Protein AF-A0A0H5RGC5-F1 (afdb_monomer_lite)

Structure (mmCIF, N/CA/C/O backbone):
data_AF-A0A0H5RGC5-F1
#
_entry.id   AF-A0A0H5RGC5-F1
#
loop_
_atom_site.group_PDB
_atom_site.id
_atom_site.type_symbol
_atom_site.label_atom_id
_atom_site.label_alt_id
_atom_site.label_comp_id
_atom_site.label_asym_id
_atom_site.label_entity_id
_atom_site.label_seq_id
_atom_site.pdbx_PDB_ins_code
_atom_site.Cartn_x
_atom_site.Cartn_y
_atom_site.Cartn_z
_atom_site.occupancy
_atom_site.B_iso_or_equiv
_atom_site.auth_seq_id
_atom_site.auth_comp_id
_atom_site.auth_asym_id
_atom_site.auth_atom_id
_atom_site.pdbx_PDB_model_num
ATOM 1 N N . SER A 1 1 ? 21.487 -12.724 -13.425 1.00 64.81 1 SER A N 1
ATOM 2 C CA . SER A 1 1 ? 20.703 -11.685 -14.126 1.00 64.81 1 SER A CA 1
ATOM 3 C C . SER A 1 1 ? 21.517 -10.401 -14.137 1.00 64.81 1 SER A C 1
ATOM 5 O O . SER A 1 1 ? 22.338 -10.216 -13.251 1.00 64.81 1 SER A O 1
ATOM 7 N N . GLY A 1 2 ? 21.388 -9.577 -15.181 1.00 86.44 2 GLY A N 1
ATOM 8 C CA . GLY A 1 2 ? 22.099 -8.296 -15.300 1.00 86.44 2 GLY A CA 1
ATOM 9 C C . GLY A 1 2 ? 21.210 -7.106 -14.937 1.00 86.44 2 GLY A C 1
ATOM 10 O O . GLY A 1 2 ? 20.024 -7.272 -14.652 1.00 86.44 2 GLY A O 1
ATOM 11 N N . GLN A 1 3 ? 21.777 -5.902 -14.960 1.00 93.75 3 GLN A N 1
ATOM 12 C CA . GLN A 1 3 ? 21.012 -4.658 -14.879 1.00 93.75 3 GLN A CA 1
ATOM 13 C C . GLN A 1 3 ? 20.314 -4.373 -16.217 1.00 93.75 3 GLN A C 1
ATOM 15 O O . GLN A 1 3 ? 20.918 -4.531 -17.277 1.00 93.75 3 GLN A O 1
ATOM 20 N N . VAL A 1 4 ? 19.062 -3.921 -16.162 1.00 96.44 4 VAL A N 1
ATOM 21 C CA . VAL A 1 4 ? 18.312 -3.407 -17.313 1.00 96.44 4 VAL A CA 1
ATOM 22 C C . VAL A 1 4 ? 18.155 -1.903 -17.150 1.00 96.44 4 VAL A C 1
ATOM 24 O O . VAL A 1 4 ? 17.606 -1.436 -16.152 1.00 96.44 4 VAL A O 1
ATOM 27 N N . THR A 1 5 ? 18.605 -1.153 -18.152 1.00 97.06 5 THR A N 1
ATOM 28 C CA . THR A 1 5 ? 18.466 0.303 -18.194 1.00 97.06 5 THR A CA 1
ATOM 29 C C . THR A 1 5 ? 17.808 0.720 -19.501 1.00 97.06 5 THR A C 1
ATOM 31 O O . THR A 1 5 ? 18.336 0.449 -20.578 1.00 97.06 5 THR A O 1
ATOM 34 N N . ILE A 1 6 ? 16.675 1.412 -19.408 1.00 97.00 6 ILE A N 1
ATOM 35 C CA . ILE A 1 6 ? 15.950 1.969 -20.552 1.00 97.00 6 ILE A CA 1
ATOM 36 C C . ILE A 1 6 ? 16.174 3.482 -20.575 1.00 97.00 6 ILE A C 1
ATOM 38 O O . ILE A 1 6 ? 15.642 4.226 -19.748 1.00 97.00 6 ILE A O 1
ATOM 42 N N . ALA A 1 7 ? 16.998 3.934 -21.519 1.00 95.06 7 ALA A N 1
ATOM 43 C CA . ALA A 1 7 ? 17.335 5.349 -21.674 1.00 95.06 7 ALA A CA 1
ATOM 44 C C . ALA A 1 7 ? 16.366 6.110 -22.599 1.00 95.06 7 ALA A C 1
ATOM 46 O O . ALA A 1 7 ? 16.157 7.304 -22.412 1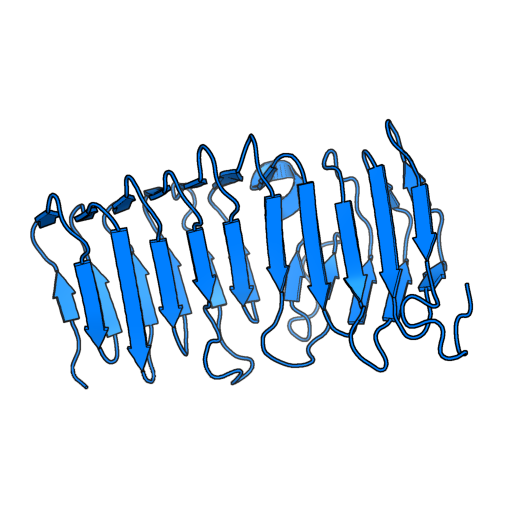.00 95.06 7 ALA A O 1
ATOM 47 N N . GLY A 1 8 ? 15.787 5.432 -23.596 1.00 96.44 8 GLY A N 1
ATOM 48 C CA . GLY A 1 8 ? 14.868 6.018 -24.577 1.00 96.44 8 GLY A CA 1
ATOM 49 C C . GLY A 1 8 ? 13.412 5.638 -24.321 1.00 96.44 8 GLY A C 1
ATOM 50 O O . GLY A 1 8 ? 13.138 4.657 -23.634 1.00 96.44 8 GLY A O 1
ATOM 51 N N . ALA A 1 9 ? 12.478 6.415 -24.874 1.00 97.06 9 ALA A N 1
ATOM 52 C CA . ALA A 1 9 ? 11.056 6.113 -24.744 1.00 97.06 9 ALA A CA 1
ATOM 53 C C . ALA A 1 9 ? 10.721 4.775 -25.422 1.00 97.06 9 ALA A C 1
ATOM 55 O O . ALA A 1 9 ? 11.204 4.486 -26.518 1.00 97.06 9 ALA A O 1
ATOM 56 N N . VAL A 1 10 ? 9.861 3.983 -24.785 1.00 97.50 10 VAL A N 1
ATOM 57 C CA . VAL A 1 10 ? 9.374 2.707 -25.320 1.00 97.50 10 VAL A CA 1
ATOM 58 C C . VAL A 1 10 ? 7.873 2.818 -25.512 1.00 97.50 10 VAL A C 1
ATOM 60 O O . VAL A 1 10 ? 7.148 3.182 -24.594 1.00 97.50 10 VAL A O 1
ATOM 63 N N . THR A 1 11 ? 7.389 2.526 -26.715 1.00 97.31 11 THR A N 1
ATOM 64 C CA . THR A 1 11 ? 5.953 2.475 -27.008 1.00 97.31 11 THR A CA 1
ATOM 65 C C . THR A 1 11 ? 5.644 1.170 -27.721 1.00 97.31 11 THR A C 1
ATOM 67 O O . THR A 1 11 ? 6.245 0.867 -28.749 1.00 97.31 11 THR A O 1
ATOM 70 N N . SER A 1 12 ? 4.724 0.391 -27.160 1.00 94.94 12 SER A N 1
ATOM 71 C CA . SER A 1 12 ? 4.290 -0.897 -27.692 1.00 94.94 12 SER A CA 1
ATOM 72 C C . SER A 1 12 ? 2.775 -1.022 -27.581 1.00 94.94 12 SER A C 1
ATOM 74 O O . SER A 1 12 ? 2.201 -0.786 -26.522 1.00 94.94 12 SER A O 1
ATOM 76 N N . GLY A 1 13 ? 2.120 -1.458 -28.658 1.00 94.69 13 GLY A N 1
ATOM 77 C CA . GLY A 1 13 ? 0.714 -1.882 -28.613 1.00 94.69 13 GLY A CA 1
ATOM 78 C C . GLY A 1 13 ? 0.518 -3.263 -27.973 1.00 94.69 13 GLY A C 1
ATOM 79 O O . GLY A 1 13 ? -0.581 -3.802 -27.997 1.00 94.69 13 GLY A O 1
ATOM 80 N N . SER A 1 14 ? 1.586 -3.874 -27.458 1.00 96.75 14 SER A N 1
ATOM 81 C CA . SER A 1 14 ? 1.601 -5.202 -26.845 1.00 96.75 14 SER A CA 1
ATOM 82 C C . SER A 1 14 ? 2.120 -5.142 -25.408 1.00 96.75 14 SER A C 1
ATOM 84 O O . SER A 1 14 ? 2.565 -4.095 -24.930 1.00 96.75 14 SER A O 1
ATOM 86 N N . ALA A 1 15 ? 2.045 -6.279 -24.715 1.00 97.69 15 ALA A N 1
ATOM 87 C CA . ALA A 1 15 ? 2.632 -6.444 -23.393 1.00 97.69 15 ALA A CA 1
ATOM 88 C C . ALA A 1 15 ? 4.160 -6.274 -23.438 1.00 97.69 15 ALA A C 1
ATOM 90 O O . ALA A 1 15 ? 4.815 -6.700 -24.393 1.00 97.69 15 ALA A O 1
ATOM 91 N N . ILE A 1 16 ? 4.724 -5.682 -22.388 1.00 98.19 16 ILE A N 1
ATOM 92 C CA . ILE A 1 16 ? 6.167 -5.594 -22.161 1.00 98.19 16 ILE A CA 1
ATOM 93 C C . ILE A 1 16 ? 6.500 -6.340 -20.870 1.00 98.19 16 ILE A C 1
ATOM 95 O O . ILE A 1 16 ? 5.852 -6.147 -19.842 1.00 98.19 16 ILE A O 1
ATOM 99 N N . THR A 1 17 ? 7.549 -7.160 -20.911 1.00 97.81 17 THR A N 1
ATOM 100 C CA . THR A 1 17 ? 8.112 -7.814 -19.728 1.00 97.81 17 THR A CA 1
ATOM 101 C C . THR A 1 17 ? 9.580 -7.444 -19.592 1.00 97.81 17 THR A C 1
ATOM 103 O O . THR A 1 17 ? 10.362 -7.642 -20.520 1.00 97.81 17 THR A O 1
ATOM 106 N N . LEU A 1 18 ? 9.952 -6.908 -18.433 1.00 97.06 18 LEU A N 1
ATOM 107 C CA . LEU A 1 18 ? 11.322 -6.545 -18.085 1.00 97.06 18 LEU A CA 1
ATOM 108 C C . LEU A 1 18 ? 11.787 -7.392 -16.900 1.00 97.06 18 LEU A C 1
ATOM 110 O O . LEU A 1 18 ? 11.051 -7.563 -15.929 1.00 97.06 18 LEU A O 1
ATOM 114 N N . GLY A 1 19 ? 13.017 -7.899 -16.973 1.00 96.50 19 GLY A N 1
ATOM 115 C CA . GLY A 1 19 ? 13.595 -8.759 -15.944 1.00 96.50 19 GLY A CA 1
ATOM 116 C C . GLY A 1 19 ? 15.080 -8.483 -15.738 1.00 96.50 19 GLY A C 1
ATOM 117 O O . GLY A 1 19 ? 15.839 -8.458 -16.705 1.00 96.50 19 GLY A O 1
ATOM 118 N N . GLY A 1 20 ? 15.513 -8.299 -14.492 1.00 96.00 20 GLY A N 1
ATOM 119 C CA . GLY A 1 20 ? 16.914 -8.008 -14.175 1.00 96.00 20 GLY A CA 1
ATOM 120 C C . GLY A 1 20 ? 17.236 -8.127 -12.689 1.00 96.00 20 GLY A C 1
ATOM 121 O O . GLY A 1 20 ? 16.393 -8.518 -11.895 1.00 96.00 20 GLY A O 1
ATOM 122 N N . THR A 1 21 ? 18.466 -7.808 -12.293 1.00 96.31 21 THR A N 1
ATOM 123 C CA . THR A 1 21 ? 18.774 -7.554 -10.872 1.00 96.31 21 THR A CA 1
ATOM 124 C C . THR A 1 21 ? 18.267 -6.177 -10.476 1.00 96.31 21 THR A C 1
ATOM 126 O O . THR A 1 21 ? 17.551 -6.044 -9.499 1.00 96.31 21 THR A O 1
ATOM 129 N N . ASN A 1 22 ? 18.567 -5.166 -11.292 1.00 96.88 22 ASN A N 1
ATOM 130 C CA . ASN A 1 22 ? 17.979 -3.835 -11.188 1.00 96.88 22 ASN A CA 1
ATOM 131 C C . ASN A 1 22 ? 17.320 -3.497 -12.521 1.00 96.88 22 ASN A C 1
ATOM 133 O O . ASN A 1 22 ? 17.905 -3.778 -13.572 1.00 96.88 22 ASN A O 1
ATOM 137 N N . VAL A 1 23 ? 16.135 -2.893 -12.482 1.00 98.31 23 VAL A N 1
ATOM 138 C CA . VAL A 1 23 ? 15.445 -2.391 -13.675 1.00 98.31 23 VAL A CA 1
ATOM 139 C C . VAL A 1 23 ? 15.172 -0.906 -13.484 1.00 98.31 23 VAL A C 1
ATOM 141 O O . VAL A 1 23 ? 14.429 -0.518 -12.585 1.00 98.31 23 VAL A O 1
ATOM 144 N N . THR A 1 24 ? 15.746 -0.081 -14.354 1.00 98.31 24 THR A N 1
ATOM 145 C CA . THR A 1 24 ? 15.582 1.376 -14.325 1.00 98.31 24 THR A CA 1
ATOM 146 C C . THR A 1 24 ? 15.151 1.884 -15.690 1.00 98.31 24 THR A C 1
ATOM 148 O O . THR A 1 24 ? 15.717 1.488 -16.711 1.00 98.31 24 THR A O 1
ATOM 151 N N . TRP A 1 25 ? 14.204 2.816 -15.727 1.00 98.12 25 TRP A N 1
ATOM 152 C CA . TRP A 1 25 ? 13.886 3.566 -16.941 1.00 98.12 25 TRP A CA 1
ATOM 153 C C . TRP A 1 25 ? 13.819 5.058 -16.655 1.00 98.12 25 TRP A C 1
ATOM 155 O O . TRP A 1 25 ? 13.236 5.486 -15.661 1.00 98.12 25 TRP A O 1
ATOM 165 N N . PHE A 1 26 ? 14.420 5.844 -17.545 1.00 97.56 26 PHE A N 1
ATOM 166 C CA . PHE A 1 26 ? 14.475 7.306 -17.453 1.00 97.56 26 PHE A CA 1
ATOM 167 C C . PHE A 1 26 ? 13.432 7.992 -18.333 1.00 97.56 26 PHE A C 1
ATOM 169 O O . PHE A 1 26 ? 13.008 9.107 -18.046 1.00 97.56 26 PHE A O 1
ATOM 176 N N . ALA A 1 27 ? 13.021 7.322 -19.406 1.00 97.31 27 ALA A N 1
ATOM 177 C CA . ALA A 1 27 ? 12.073 7.830 -20.381 1.00 97.31 27 ALA A CA 1
ATOM 178 C C . ALA A 1 27 ? 10.728 7.086 -20.286 1.00 97.31 27 ALA A C 1
ATOM 180 O O . ALA A 1 27 ? 10.674 6.011 -19.684 1.00 97.31 27 ALA A O 1
ATOM 181 N N . PRO A 1 28 ? 9.647 7.638 -20.868 1.00 98.12 28 PRO A N 1
ATOM 182 C CA . PRO A 1 28 ? 8.323 7.036 -20.777 1.00 98.12 28 PRO A CA 1
ATOM 183 C C . PRO A 1 28 ? 8.237 5.618 -21.354 1.00 98.12 28 PRO A C 1
ATOM 185 O O . PRO A 1 28 ? 8.809 5.336 -22.412 1.00 98.12 28 PRO A O 1
ATOM 188 N N . ILE A 1 29 ? 7.454 4.759 -20.700 1.00 98.44 29 ILE A N 1
ATOM 189 C CA . ILE A 1 29 ? 7.027 3.450 -21.210 1.00 98.44 29 ILE A CA 1
ATOM 190 C C . ILE A 1 29 ? 5.512 3.475 -21.427 1.00 98.44 29 ILE A C 1
ATOM 192 O O . ILE A 1 29 ? 4.747 3.627 -20.478 1.00 98.44 29 ILE A O 1
ATOM 196 N N . ASN A 1 30 ? 5.081 3.273 -22.669 1.00 98.25 30 ASN A N 1
ATOM 197 C CA . ASN A 1 30 ? 3.681 3.076 -23.038 1.00 98.25 30 ASN A CA 1
ATOM 198 C C . ASN A 1 30 ? 3.496 1.635 -23.525 1.00 98.25 30 ASN A C 1
ATOM 200 O O . ASN A 1 30 ? 4.134 1.232 -24.501 1.00 98.25 30 ASN A O 1
ATOM 204 N N . ALA A 1 31 ? 2.644 0.855 -22.863 1.00 97.19 31 ALA A N 1
ATOM 205 C CA . ALA A 1 31 ? 2.430 -0.556 -23.188 1.00 97.19 31 ALA A CA 1
ATOM 206 C C . ALA A 1 31 ? 0.948 -0.947 -23.100 1.00 97.19 31 ALA A C 1
ATOM 208 O O . ALA A 1 31 ? 0.159 -0.279 -22.432 1.00 97.19 31 ALA A O 1
ATOM 209 N N . ALA A 1 32 ? 0.560 -2.061 -23.728 1.00 97.69 32 ALA A N 1
ATOM 210 C CA . ALA A 1 32 ? -0.759 -2.645 -23.466 1.00 97.69 32 ALA A CA 1
ATOM 211 C C . ALA A 1 32 ? -0.839 -3.227 -22.045 1.00 97.69 32 ALA A C 1
ATOM 213 O O . ALA A 1 32 ? -1.868 -3.125 -21.393 1.00 97.69 32 ALA A O 1
ATOM 214 N N . SER A 1 33 ? 0.255 -3.813 -21.561 1.00 97.69 33 SER A N 1
ATOM 215 C CA . SER A 1 33 ? 0.476 -4.166 -20.158 1.00 97.69 33 SER A CA 1
ATOM 216 C C . SER A 1 33 ? 1.972 -4.132 -19.857 1.00 97.69 33 SER A C 1
ATOM 218 O O . SER A 1 33 ? 2.792 -4.273 -20.770 1.00 97.69 33 SER A O 1
ATOM 220 N N . LEU A 1 34 ? 2.343 -3.932 -18.592 1.00 98.50 34 LEU A N 1
ATOM 221 C CA . LEU A 1 34 ? 3.744 -3.907 -18.177 1.00 98.50 34 LEU A CA 1
ATOM 222 C C . LEU A 1 34 ? 3.976 -4.810 -16.968 1.00 98.50 34 LEU A C 1
ATOM 224 O O . LEU A 1 34 ? 3.406 -4.593 -15.901 1.00 98.50 34 LEU A O 1
ATOM 228 N N . THR A 1 35 ? 4.891 -5.762 -17.120 1.00 98.62 35 THR A N 1
ATOM 229 C CA . THR A 1 35 ? 5.422 -6.565 -16.017 1.00 98.62 35 THR A CA 1
ATOM 230 C C . THR A 1 35 ? 6.900 -6.257 -15.841 1.00 98.62 35 THR A C 1
ATOM 232 O O . THR A 1 35 ? 7.679 -6.356 -16.789 1.00 98.62 35 THR A O 1
ATOM 235 N N . VAL A 1 36 ? 7.300 -5.907 -14.624 1.00 98.50 36 VAL A N 1
ATOM 236 C CA . VAL A 1 36 ? 8.701 -5.704 -14.252 1.00 98.50 36 VAL A CA 1
ATOM 237 C C . VAL A 1 36 ? 9.017 -6.587 -13.060 1.00 98.50 36 VAL A C 1
ATOM 239 O O . VAL A 1 36 ? 8.348 -6.501 -12.032 1.00 98.50 36 VAL A O 1
ATOM 242 N N . THR A 1 37 ? 10.048 -7.416 -13.189 1.00 98.12 37 THR A N 1
ATOM 243 C CA . THR A 1 37 ? 10.497 -8.307 -12.117 1.00 98.12 37 THR A CA 1
ATOM 244 C C . THR A 1 37 ? 11.983 -8.114 -11.854 1.00 98.12 37 THR A C 1
ATOM 246 O O . THR A 1 37 ? 12.798 -8.193 -12.778 1.00 98.12 37 THR A O 1
ATOM 249 N N . THR A 1 38 ? 12.355 -7.893 -10.596 1.00 97.44 38 THR A N 1
ATOM 250 C CA . THR A 1 38 ? 13.756 -7.900 -10.170 1.00 97.44 38 THR A CA 1
ATOM 251 C C . THR A 1 38 ? 14.070 -9.068 -9.251 1.00 97.44 38 THR A C 1
ATOM 253 O O . THR A 1 38 ? 13.280 -9.440 -8.390 1.00 97.44 38 THR A O 1
ATOM 256 N N . PHE A 1 39 ? 15.255 -9.649 -9.445 1.00 90.00 39 PHE A N 1
ATOM 257 C CA . PHE A 1 39 ? 15.791 -10.734 -8.626 1.00 90.00 39 PHE A CA 1
ATOM 258 C C . PHE A 1 39 ? 17.049 -10.239 -7.910 1.00 90.00 39 PHE A C 1
ATOM 260 O O . PHE A 1 39 ? 18.102 -10.089 -8.540 1.00 90.00 39 PHE A O 1
ATOM 267 N N . GLY A 1 40 ? 16.939 -9.970 -6.609 1.00 86.50 40 GLY A N 1
ATOM 268 C CA . GLY A 1 40 ? 18.045 -9.485 -5.780 1.00 86.50 40 GLY A CA 1
ATOM 269 C C . GLY A 1 40 ? 18.342 -7.990 -5.929 1.00 86.50 40 GLY A C 1
ATOM 270 O O . GLY A 1 40 ? 19.475 -7.578 -5.698 1.00 86.50 40 GLY A O 1
ATOM 271 N N . GLY A 1 41 ? 17.370 -7.181 -6.354 1.00 94.38 41 GLY A N 1
ATOM 272 C CA . GLY A 1 41 ? 17.557 -5.737 -6.499 1.00 94.38 41 GLY A CA 1
ATOM 273 C C . GLY A 1 41 ? 16.265 -4.991 -6.809 1.00 94.38 41 GLY A C 1
ATOM 274 O O . GLY A 1 41 ? 15.176 -5.516 -6.581 1.00 94.38 41 GLY A O 1
ATOM 275 N N . SER A 1 42 ? 16.391 -3.756 -7.293 1.00 97.75 42 SER A N 1
ATOM 276 C CA . SER A 1 42 ? 15.328 -2.748 -7.219 1.00 97.75 42 SER A CA 1
ATOM 277 C C . SER A 1 42 ? 14.764 -2.323 -8.571 1.00 97.75 42 SER A C 1
ATOM 279 O O . SER A 1 42 ? 15.446 -2.338 -9.601 1.00 97.75 42 SER A O 1
ATOM 281 N N . ILE A 1 43 ? 13.516 -1.863 -8.536 1.00 98.69 43 ILE A N 1
ATOM 282 C CA . ILE A 1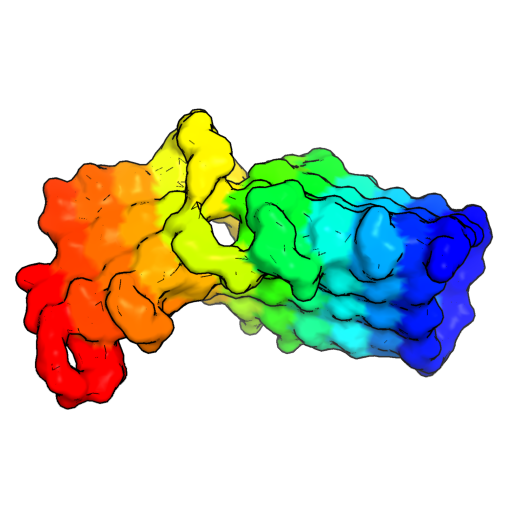 43 ? 12.836 -1.192 -9.641 1.00 98.69 43 ILE A CA 1
ATOM 283 C C . ILE A 1 43 ? 12.919 0.321 -9.416 1.00 98.69 43 ILE A C 1
ATOM 285 O O . ILE A 1 43 ? 12.563 0.810 -8.343 1.00 98.69 43 ILE A O 1
ATOM 289 N N . SER A 1 44 ? 13.349 1.062 -10.437 1.00 98.31 44 SER A N 1
ATOM 290 C CA . SER A 1 44 ? 13.412 2.527 -10.418 1.00 98.31 44 SER A CA 1
ATOM 291 C C . SER A 1 44 ? 12.666 3.123 -11.612 1.00 98.31 44 SER A C 1
ATOM 293 O O . SER A 1 44 ? 13.175 3.176 -12.736 1.00 98.31 44 SER A O 1
ATOM 295 N N . ALA A 1 45 ? 11.455 3.599 -11.337 1.00 97.81 45 ALA A N 1
ATOM 296 C CA . ALA A 1 45 ? 10.552 4.249 -12.273 1.00 97.81 45 ALA A CA 1
ATOM 297 C C . ALA A 1 45 ? 10.799 5.761 -12.314 1.00 97.81 45 ALA A C 1
ATOM 299 O O . ALA A 1 45 ? 10.109 6.535 -11.642 1.00 97.81 45 ALA A O 1
ATOM 300 N N . ILE A 1 46 ? 11.818 6.176 -13.073 1.00 97.69 46 ILE A N 1
ATOM 301 C CA . ILE A 1 46 ? 12.170 7.597 -13.201 1.00 97.69 46 ILE A CA 1
ATOM 302 C C . ILE A 1 46 ? 11.331 8.260 -14.293 1.00 97.69 46 ILE A C 1
ATOM 304 O O . ILE A 1 46 ? 10.807 9.354 -14.093 1.00 97.69 46 ILE A O 1
ATOM 308 N N . GLY A 1 47 ? 11.179 7.584 -15.433 1.00 97.88 47 GLY A N 1
ATOM 309 C CA . GLY A 1 47 ? 10.235 7.965 -16.482 1.00 97.88 47 GLY A CA 1
ATOM 310 C C . GLY A 1 47 ? 8.806 7.525 -16.162 1.00 97.88 47 GLY A C 1
ATOM 311 O O . GLY A 1 47 ? 8.584 6.616 -15.356 1.00 97.88 47 GLY A O 1
ATOM 312 N N . SER A 1 48 ? 7.826 8.147 -16.817 1.00 98.19 48 SER A N 1
ATOM 313 C CA . SER A 1 48 ? 6.427 7.762 -16.643 1.00 98.19 48 SER A CA 1
ATOM 314 C C . SER A 1 48 ? 6.128 6.380 -17.231 1.00 98.19 48 SER A C 1
ATOM 316 O O . SER A 1 48 ? 6.788 5.911 -18.159 1.00 98.19 48 SER A O 1
ATOM 318 N N . VAL A 1 49 ? 5.102 5.726 -16.704 1.00 98.19 49 VAL A N 1
ATOM 319 C CA . VAL A 1 49 ? 4.528 4.502 -17.256 1.00 98.19 49 VAL A CA 1
ATOM 320 C C . VAL A 1 49 ? 3.048 4.728 -17.493 1.00 98.19 49 VAL A C 1
ATOM 322 O O . VAL A 1 49 ? 2.333 5.125 -16.575 1.00 98.19 49 VAL A O 1
ATOM 325 N N . MET A 1 50 ? 2.592 4.423 -18.703 1.00 97.69 50 MET A N 1
ATOM 326 C CA . MET A 1 50 ? 1.177 4.378 -19.050 1.00 97.69 50 MET A CA 1
ATOM 327 C C . MET A 1 50 ? 0.837 2.995 -19.604 1.00 97.69 50 MET A C 1
ATOM 329 O O . MET A 1 50 ? 1.467 2.515 -20.550 1.00 97.69 50 MET A O 1
ATOM 333 N N . SER A 1 51 ? -0.176 2.362 -19.024 1.00 97.00 51 SER A N 1
ATOM 334 C CA . SER A 1 51 ? -0.700 1.072 -19.464 1.00 97.00 51 SER A CA 1
ATOM 335 C C . SER A 1 51 ? -2.212 1.136 -19.653 1.00 97.00 51 SER A C 1
ATOM 337 O O . SER A 1 51 ? -2.942 1.600 -18.775 1.00 97.00 51 SER A O 1
ATOM 339 N N . LEU A 1 52 ? -2.696 0.639 -20.794 1.00 93.69 52 LEU A N 1
ATOM 340 C CA . LEU A 1 52 ? -4.136 0.437 -21.029 1.00 93.69 52 LEU A CA 1
ATOM 341 C C . LEU A 1 52 ? -4.668 -0.846 -20.371 1.00 93.69 52 LEU A C 1
ATOM 343 O O . LEU A 1 52 ? -5.874 -1.061 -20.314 1.00 93.69 52 LEU A O 1
ATOM 347 N N . GLY A 1 53 ? -3.776 -1.707 -19.893 1.00 96.19 53 GLY A N 1
ATOM 348 C CA . GLY A 1 53 ? -4.085 -2.941 -19.185 1.00 96.19 53 GLY A CA 1
ATOM 349 C C . GLY A 1 53 ? -3.514 -2.884 -17.781 1.00 96.19 53 GLY A C 1
ATOM 350 O O . GLY A 1 53 ? -3.616 -1.860 -17.116 1.00 96.19 53 GLY A O 1
ATOM 351 N N . THR A 1 54 ? -2.922 -3.985 -17.326 1.00 97.00 54 THR A N 1
ATOM 352 C CA . THR A 1 54 ? -2.338 -4.090 -15.985 1.00 97.00 54 THR A CA 1
ATOM 353 C C . THR A 1 54 ? -0.907 -3.557 -15.922 1.00 97.00 54 THR A C 1
ATOM 355 O O . THR A 1 54 ? -0.192 -3.495 -16.932 1.00 97.00 54 THR A O 1
ATOM 358 N N . ILE A 1 55 ? -0.482 -3.197 -14.711 1.00 98.69 55 ILE A N 1
ATOM 359 C CA . ILE A 1 55 ? 0.920 -2.965 -14.350 1.00 98.69 55 ILE A CA 1
ATOM 360 C C . ILE A 1 55 ? 1.254 -3.861 -13.159 1.00 98.69 55 ILE A C 1
ATOM 362 O O . ILE A 1 55 ? 0.526 -3.870 -12.171 1.00 98.69 55 ILE A O 1
ATOM 366 N N . SER A 1 56 ? 2.359 -4.597 -13.240 1.00 98.56 56 SER A N 1
ATOM 367 C CA . SER A 1 56 ? 2.862 -5.437 -12.152 1.00 98.56 56 SER A CA 1
ATOM 368 C C . SER A 1 56 ? 4.349 -5.189 -11.951 1.00 98.56 56 SER A C 1
ATOM 370 O O . SER A 1 56 ? 5.163 -5.603 -12.776 1.00 98.56 56 SER A O 1
ATOM 372 N N . PHE A 1 57 ? 4.711 -4.543 -10.848 1.00 98.75 57 PHE A N 1
ATOM 373 C CA . PHE A 1 57 ? 6.094 -4.402 -10.397 1.00 98.75 57 PHE A CA 1
ATOM 374 C C . PHE A 1 57 ? 6.334 -5.362 -9.239 1.00 98.75 57 PHE A C 1
ATOM 376 O O . PHE A 1 57 ? 5.650 -5.290 -8.225 1.00 98.75 57 PHE A O 1
ATOM 383 N N . SER A 1 58 ? 7.309 -6.251 -9.394 1.00 98.38 58 SER A N 1
ATOM 384 C CA . SER A 1 58 ? 7.724 -7.203 -8.367 1.00 98.38 58 SER A CA 1
ATOM 385 C C . SER A 1 58 ? 9.217 -7.059 -8.135 1.00 98.38 58 SER A C 1
ATOM 387 O O . SER A 1 58 ? 10.018 -7.386 -9.008 1.00 98.38 58 SER A O 1
ATOM 389 N N . SER A 1 59 ? 9.582 -6.560 -6.966 1.00 98.06 59 SER A N 1
ATOM 390 C CA . SER A 1 59 ? 10.951 -6.320 -6.542 1.00 98.06 59 SER A CA 1
ATOM 391 C C . SER A 1 59 ? 11.245 -7.073 -5.263 1.00 98.06 59 SER A C 1
ATOM 393 O O . SER A 1 59 ? 10.381 -7.196 -4.400 1.00 98.06 59 SER A O 1
ATOM 395 N N . SER A 1 60 ? 12.445 -7.632 -5.147 1.00 95.19 60 SER A N 1
ATOM 396 C CA . SER A 1 60 ? 12.901 -8.265 -3.906 1.00 95.19 60 SER A CA 1
ATOM 397 C C . SER A 1 60 ? 13.547 -7.258 -2.944 1.00 95.19 60 SER A C 1
ATOM 399 O O . SER A 1 60 ? 13.921 -7.627 -1.842 1.00 95.19 60 SER A O 1
ATOM 401 N N . ALA A 1 61 ? 13.756 -6.009 -3.379 1.00 95.62 61 ALA A N 1
ATOM 402 C CA . ALA A 1 61 ? 14.382 -4.963 -2.575 1.00 95.62 61 ALA A CA 1
ATOM 403 C C . ALA A 1 61 ? 13.522 -3.696 -2.545 1.00 95.62 61 ALA A C 1
ATOM 405 O O . ALA A 1 61 ? 12.745 -3.501 -1.631 1.00 95.62 61 ALA A O 1
ATOM 406 N N . HIS A 1 62 ? 13.630 -2.795 -3.520 1.00 97.12 62 HIS A N 1
ATOM 407 C CA . HIS A 1 62 ? 12.871 -1.540 -3.468 1.00 97.12 62 HIS A CA 1
ATOM 408 C C . HIS A 1 62 ? 12.109 -1.286 -4.760 1.00 97.12 62 HIS A C 1
ATOM 410 O O . HIS A 1 62 ? 12.522 -1.723 -5.840 1.00 97.12 62 HIS A O 1
ATOM 416 N N . ILE A 1 63 ? 11.006 -0.556 -4.645 1.00 98.69 63 ILE A N 1
ATOM 417 C CA . ILE A 1 63 ? 10.336 0.101 -5.763 1.00 98.69 63 ILE A CA 1
ATOM 418 C C . ILE A 1 63 ? 10.417 1.601 -5.501 1.00 98.69 63 ILE A C 1
ATOM 420 O O . ILE A 1 63 ? 9.841 2.100 -4.539 1.00 98.69 63 ILE A O 1
ATOM 424 N N . ASN A 1 64 ? 11.115 2.318 -6.376 1.00 98.38 64 ASN A N 1
ATOM 425 C CA . ASN A 1 64 ? 11.218 3.771 -6.334 1.00 98.38 64 ASN A CA 1
ATOM 426 C C . ASN A 1 64 ? 10.463 4.358 -7.522 1.00 98.38 64 ASN A C 1
ATOM 428 O O . ASN A 1 64 ? 10.724 3.981 -8.665 1.00 98.38 64 ASN A O 1
ATOM 432 N N . THR A 1 65 ? 9.558 5.300 -7.274 1.00 98.19 65 THR A N 1
ATOM 433 C CA . THR A 1 65 ? 8.826 6.011 -8.330 1.00 98.19 65 THR A CA 1
ATOM 434 C C . THR A 1 65 ? 9.045 7.513 -8.193 1.00 98.19 65 THR A C 1
ATOM 436 O O . THR A 1 65 ? 8.840 8.082 -7.127 1.00 98.19 65 THR A O 1
ATOM 439 N N . SER A 1 66 ? 9.479 8.182 -9.260 1.00 97.31 66 SER A N 1
ATOM 440 C CA . SER A 1 66 ? 9.620 9.650 -9.280 1.00 97.31 66 SER A CA 1
ATOM 441 C C . SER A 1 66 ? 8.746 10.322 -10.337 1.00 97.31 66 SER A C 1
ATOM 443 O O . SER A 1 66 ? 8.810 11.535 -10.509 1.00 97.31 66 SER A O 1
ATOM 445 N N . SER A 1 67 ? 7.937 9.541 -11.050 1.00 97.62 67 SER A N 1
ATOM 446 C CA . SER A 1 67 ? 7.018 10.008 -12.083 1.00 97.62 67 SER A CA 1
ATOM 447 C C . SER A 1 67 ? 5.691 9.254 -12.000 1.00 97.62 67 SER A C 1
ATOM 449 O O . SER A 1 67 ? 5.451 8.479 -11.073 1.00 97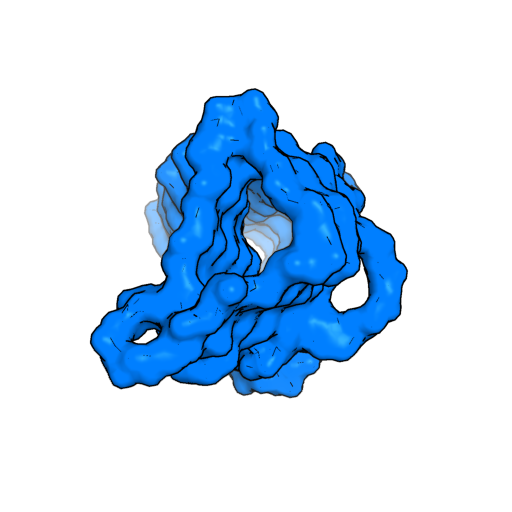.62 67 SER A O 1
ATOM 451 N N . THR A 1 68 ? 4.802 9.511 -12.952 1.00 98.25 68 THR A N 1
ATOM 452 C CA . THR A 1 68 ? 3.497 8.863 -13.040 1.00 98.25 68 THR A CA 1
ATOM 453 C C . THR A 1 68 ? 3.635 7.391 -13.421 1.00 98.25 68 THR A C 1
ATOM 455 O O . THR A 1 68 ? 4.263 7.071 -14.424 1.00 98.25 68 THR A O 1
ATOM 458 N N . VAL A 1 69 ? 2.984 6.507 -12.672 1.00 98.50 69 VAL A N 1
ATOM 459 C CA . VAL A 1 69 ? 2.719 5.110 -13.029 1.00 98.50 69 VAL A CA 1
ATOM 460 C C . VAL A 1 69 ? 1.202 4.958 -13.107 1.00 98.50 69 VAL A C 1
ATOM 462 O O . VAL A 1 69 ? 0.522 4.971 -12.084 1.00 98.50 69 VAL A O 1
ATOM 465 N N . SER A 1 70 ? 0.655 4.874 -14.318 1.00 98.25 70 SER A N 1
ATOM 466 C CA . SER A 1 70 ? -0.791 4.862 -14.553 1.00 98.25 70 SER A CA 1
ATOM 467 C C . SER A 1 70 ? -1.234 3.626 -15.320 1.00 98.25 70 SER A C 1
ATOM 469 O O . SER A 1 70 ? -0.681 3.285 -16.367 1.00 98.25 70 SER A O 1
ATOM 471 N N . SER A 1 71 ? -2.260 2.974 -14.791 1.00 97.75 71 SER A N 1
ATOM 472 C CA . SER A 1 71 ? -2.864 1.757 -15.313 1.00 97.75 71 SER A CA 1
ATOM 473 C C . SER A 1 71 ? -4.355 1.985 -15.570 1.00 97.75 71 SER A C 1
ATOM 475 O O . SER A 1 71 ? -5.018 2.725 -14.841 1.00 97.75 71 SER A O 1
ATOM 477 N N . SER A 1 72 ? -4.916 1.338 -16.589 1.00 95.81 72 SER A N 1
ATOM 478 C CA . SER A 1 72 ? -6.381 1.247 -16.738 1.00 95.81 72 SER A CA 1
ATOM 479 C C . SER A 1 72 ? -6.943 -0.049 -16.142 1.00 95.81 72 SER A C 1
ATOM 481 O O . SER A 1 72 ? -8.145 -0.151 -15.932 1.00 95.81 72 SER A O 1
ATOM 483 N N . GLY A 1 73 ? -6.085 -1.027 -15.830 1.00 96.25 73 GLY A N 1
ATOM 484 C CA . GLY A 1 73 ? -6.422 -2.234 -15.072 1.00 96.25 73 GLY A CA 1
ATOM 485 C C . GLY A 1 73 ? -5.769 -2.262 -13.688 1.00 96.25 73 GLY A C 1
ATOM 486 O O . GLY A 1 73 ? -5.298 -1.241 -13.182 1.00 96.25 73 GLY A O 1
ATOM 487 N N . LEU A 1 74 ? -5.687 -3.453 -13.088 1.00 96.62 74 LEU A N 1
ATOM 488 C CA . LEU A 1 74 ? -4.984 -3.674 -11.818 1.00 96.62 74 LEU A CA 1
ATOM 489 C C . LEU A 1 74 ? -3.545 -3.139 -11.874 1.00 96.62 74 LEU A C 1
ATOM 491 O O . LEU A 1 74 ? -2.797 -3.443 -12.808 1.00 96.62 74 LEU A O 1
ATOM 495 N N . LEU A 1 75 ? -3.167 -2.381 -10.848 1.00 98.62 75 LEU A N 1
ATOM 496 C CA . LEU A 1 75 ? -1.799 -1.936 -10.611 1.00 98.62 75 LEU A CA 1
ATOM 497 C C . LEU A 1 75 ? -1.284 -2.628 -9.346 1.00 98.62 75 LEU A C 1
ATOM 499 O O . LEU A 1 75 ? -1.820 -2.422 -8.263 1.00 98.62 75 LEU A O 1
ATOM 503 N N . SER A 1 76 ? -0.258 -3.463 -9.482 1.00 98.50 76 SER A N 1
ATOM 504 C CA . SER A 1 76 ? 0.350 -4.208 -8.377 1.00 98.50 76 SER A CA 1
ATOM 505 C C . SER A 1 76 ? 1.800 -3.779 -8.173 1.00 98.50 76 SER A C 1
ATOM 507 O O . SER A 1 76 ? 2.589 -3.775 -9.121 1.00 98.50 76 SER A O 1
ATOM 509 N N . LEU A 1 77 ? 2.141 -3.412 -6.937 1.00 98.81 77 LEU A N 1
ATOM 510 C CA . LEU A 1 77 ? 3.478 -3.023 -6.497 1.00 98.81 77 LEU A CA 1
ATOM 511 C C . LEU A 1 77 ? 3.893 -3.917 -5.329 1.00 98.81 77 LEU A C 1
ATOM 513 O O . LEU A 1 77 ? 3.469 -3.710 -4.195 1.00 98.81 77 LEU A O 1
ATOM 517 N N . VAL A 1 78 ? 4.737 -4.904 -5.599 1.00 98.50 78 VAL A N 1
ATOM 518 C CA . VAL A 1 78 ? 5.292 -5.812 -4.593 1.00 98.50 78 VAL A CA 1
ATOM 519 C C . VAL A 1 78 ? 6.757 -5.447 -4.395 1.00 98.50 78 VAL A C 1
ATOM 521 O O . VAL A 1 78 ? 7.602 -5.838 -5.193 1.00 98.50 78 VAL A O 1
ATOM 524 N N . ALA A 1 79 ? 7.067 -4.654 -3.372 1.00 97.75 79 ALA A N 1
ATOM 525 C CA . ALA A 1 79 ? 8.428 -4.198 -3.086 1.00 97.75 79 ALA A CA 1
ATOM 526 C C . ALA A 1 79 ? 9.253 -5.192 -2.252 1.00 97.75 79 ALA A C 1
ATOM 528 O O . ALA A 1 79 ? 10.465 -5.059 -2.197 1.00 97.75 79 ALA A O 1
ATOM 529 N N . ASP A 1 80 ? 8.609 -6.180 -1.630 1.00 95.38 80 ASP A N 1
ATOM 530 C CA . ASP A 1 80 ? 9.233 -7.191 -0.761 1.00 95.38 80 ASP A CA 1
ATOM 531 C C . ASP A 1 80 ? 8.876 -8.608 -1.248 1.00 95.38 80 ASP A C 1
ATOM 533 O O . ASP A 1 80 ? 8.350 -9.425 -0.502 1.00 95.38 80 ASP A O 1
ATOM 537 N N . SER A 1 81 ? 9.057 -8.882 -2.545 1.00 96.50 81 SER A N 1
ATOM 538 C CA . SER A 1 81 ? 8.554 -10.111 -3.200 1.00 96.50 81 SER A CA 1
ATOM 539 C C . SER A 1 81 ? 9.218 -11.414 -2.749 1.00 96.50 81 SER A C 1
ATOM 541 O O . SER A 1 81 ? 8.685 -12.489 -3.014 1.00 96.50 81 SER A O 1
ATOM 543 N N . ASP A 1 82 ? 10.359 -11.336 -2.068 1.00 94.81 82 ASP A N 1
ATOM 544 C CA . ASP A 1 82 ? 11.032 -12.478 -1.446 1.00 94.81 82 ASP A CA 1
ATOM 545 C C . ASP A 1 82 ? 10.715 -12.613 0.054 1.00 94.81 82 ASP A C 1
ATOM 547 O O . ASP A 1 82 ? 11.277 -13.477 0.728 1.00 94.81 82 ASP A O 1
ATOM 551 N N . CYS A 1 83 ? 9.818 -11.766 0.572 1.00 93.94 83 CYS A N 1
ATOM 552 C CA . CYS A 1 83 ? 9.479 -11.642 1.985 1.00 93.94 83 CYS A CA 1
ATOM 553 C C . CYS A 1 83 ? 10.708 -11.472 2.906 1.00 93.94 83 CYS A C 1
ATOM 555 O O . CYS A 1 83 ? 10.667 -11.899 4.065 1.00 93.94 83 CYS A O 1
ATOM 557 N N . SER A 1 84 ? 11.803 -10.862 2.431 1.00 92.19 84 SER A N 1
ATOM 558 C CA . SER A 1 84 ? 13.005 -10.618 3.247 1.00 92.19 84 SER A CA 1
ATOM 559 C C . SER A 1 84 ? 12.735 -9.704 4.446 1.00 92.19 84 SER A C 1
ATOM 561 O O . SER A 1 84 ? 13.512 -9.681 5.404 1.00 92.19 84 SER A O 1
ATOM 563 N N . GLY A 1 85 ? 11.629 -8.952 4.409 1.00 90.12 85 GLY A N 1
ATOM 564 C CA . GLY A 1 85 ? 11.242 -8.033 5.466 1.00 90.12 85 GLY A CA 1
ATOM 565 C C . GLY A 1 85 ? 12.055 -6.747 5.431 1.00 90.12 85 GLY A C 1
ATOM 566 O O . GLY A 1 85 ? 12.187 -6.111 6.477 1.00 90.12 85 GLY A O 1
ATOM 567 N N . THR A 1 86 ? 12.588 -6.380 4.262 1.00 90.25 86 THR A N 1
ATOM 568 C CA . THR A 1 86 ? 13.366 -5.148 4.042 1.00 90.25 86 THR A CA 1
ATOM 569 C C . THR A 1 86 ? 12.803 -4.276 2.925 1.00 90.25 86 THR A C 1
ATOM 571 O O . THR A 1 86 ? 13.192 -3.111 2.810 1.00 90.25 86 THR A O 1
ATOM 574 N N . GLY A 1 87 ? 11.884 -4.806 2.111 1.00 94.94 87 GLY A N 1
ATOM 575 C CA . GLY A 1 87 ? 11.522 -4.131 0.882 1.00 94.94 87 GLY A CA 1
ATOM 576 C C . GLY A 1 87 ? 10.626 -2.905 1.041 1.00 94.94 87 GLY A C 1
ATOM 577 O O . GLY A 1 87 ? 9.667 -2.915 1.811 1.00 94.94 87 GLY A O 1
ATOM 578 N N . SER A 1 88 ? 10.911 -1.828 0.307 1.00 96.06 88 SER A N 1
ATOM 579 C CA . SER A 1 88 ? 10.199 -0.548 0.467 1.00 96.06 88 SER A CA 1
ATOM 580 C C . SER A 1 88 ? 9.607 -0.000 -0.826 1.00 96.06 88 SER A C 1
ATOM 582 O O . SER A 1 88 ? 10.193 -0.117 -1.906 1.00 96.06 88 SER A O 1
ATOM 584 N N . LEU A 1 89 ? 8.439 0.631 -0.696 1.00 98.31 89 LEU A N 1
ATOM 585 C CA . LEU A 1 89 ? 7.865 1.484 -1.730 1.00 98.31 89 LEU A CA 1
ATOM 586 C C . LEU A 1 89 ? 8.163 2.943 -1.383 1.00 98.31 89 LEU A C 1
ATOM 588 O O . LEU A 1 89 ? 7.670 3.461 -0.381 1.00 98.31 89 LEU A O 1
ATOM 592 N N . VAL A 1 90 ? 8.935 3.601 -2.242 1.00 98.19 90 VAL A N 1
ATOM 593 C CA . VAL A 1 90 ? 9.293 5.016 -2.119 1.00 98.19 90 VAL A CA 1
ATOM 594 C C . VAL A 1 90 ? 8.729 5.773 -3.311 1.00 98.19 90 VAL A C 1
ATOM 596 O O . VAL A 1 90 ? 8.903 5.386 -4.472 1.00 98.19 90 VAL A O 1
ATOM 599 N N . THR A 1 91 ? 8.043 6.873 -3.035 1.00 98.19 91 THR A N 1
ATOM 600 C CA . THR A 1 91 ? 7.419 7.711 -4.058 1.00 98.19 91 THR A CA 1
ATOM 601 C C . THR A 1 91 ? 7.893 9.149 -3.879 1.00 98.19 91 THR A C 1
ATOM 603 O O . THR A 1 91 ? 7.899 9.680 -2.770 1.00 98.19 91 THR A O 1
ATOM 606 N N . GLY A 1 92 ? 8.329 9.784 -4.964 1.00 97.44 92 GLY A N 1
ATOM 607 C CA . GLY A 1 92 ? 8.725 11.190 -4.953 1.00 97.44 92 GLY A CA 1
ATOM 608 C C . GLY A 1 92 ? 7.511 12.116 -4.865 1.00 97.44 92 GLY A C 1
ATOM 609 O O . GLY A 1 92 ? 6.416 11.741 -5.280 1.00 97.44 92 GLY A O 1
ATOM 610 N N . ALA A 1 93 ? 7.712 13.352 -4.403 1.00 94.81 93 ALA A N 1
ATOM 611 C CA . ALA A 1 93 ? 6.638 14.327 -4.158 1.00 94.81 93 ALA A CA 1
ATOM 612 C C . ALA A 1 93 ? 5.705 14.606 -5.358 1.00 94.81 93 ALA A C 1
ATOM 614 O O . ALA A 1 93 ? 4.559 15.003 -5.178 1.00 94.81 93 ALA A O 1
ATOM 615 N N . TYR A 1 94 ? 6.181 14.393 -6.589 1.00 92.88 94 TYR A N 1
ATOM 616 C CA . TYR A 1 94 ? 5.409 14.605 -7.823 1.00 92.88 94 TYR A CA 1
ATOM 617 C C . TYR A 1 94 ? 4.999 13.304 -8.523 1.00 92.88 94 TYR A C 1
ATOM 619 O O . TYR A 1 94 ? 4.496 13.329 -9.646 1.00 92.88 94 TYR A O 1
ATOM 627 N N . SER A 1 95 ? 5.252 12.158 -7.894 1.00 97.56 95 SER A N 1
ATOM 628 C CA . SER A 1 95 ? 4.834 10.870 -8.435 1.00 97.56 95 SER A CA 1
ATOM 629 C C . SER A 1 95 ? 3.326 10.677 -8.267 1.00 97.56 95 SER A C 1
ATOM 631 O O . SER A 1 95 ? 2.702 11.151 -7.313 1.00 97.56 95 SER A O 1
ATOM 633 N N . ILE A 1 96 ? 2.733 9.987 -9.238 1.00 98.19 96 ILE A N 1
ATOM 634 C CA . ILE A 1 96 ? 1.311 9.645 -9.237 1.00 98.19 96 ILE A CA 1
ATOM 635 C C . ILE A 1 96 ? 1.212 8.168 -9.579 1.00 98.19 96 ILE A C 1
ATOM 637 O O . ILE A 1 96 ? 1.472 7.781 -10.716 1.00 98.19 96 ILE A O 1
ATOM 641 N N . ILE A 1 97 ? 0.821 7.347 -8.618 1.00 98.62 97 ILE A N 1
ATOM 642 C CA . ILE A 1 97 ? 0.461 5.949 -8.835 1.00 98.62 97 ILE A CA 1
ATOM 643 C C . ILE A 1 97 ? -1.050 5.923 -9.026 1.00 98.62 97 ILE A C 1
ATOM 645 O O . ILE A 1 97 ? -1.785 6.336 -8.137 1.00 98.62 97 ILE A O 1
ATOM 649 N N . SER A 1 98 ? -1.540 5.490 -10.184 1.00 98.38 98 SER A N 1
ATOM 650 C CA . SER A 1 98 ? -2.973 5.564 -10.480 1.00 98.38 98 SER A CA 1
ATOM 651 C C . SER A 1 98 ? -3.518 4.341 -11.199 1.00 98.38 98 SER A C 1
ATOM 653 O O . SER A 1 98 ? -2.867 3.774 -12.078 1.00 98.38 98 SER A O 1
ATOM 655 N N . SER A 1 99 ? -4.750 3.975 -10.849 1.00 97.75 99 SER A N 1
ATOM 656 C CA . SER A 1 99 ? -5.569 3.035 -11.605 1.00 97.75 99 SER A CA 1
ATOM 657 C C . SER A 1 99 ? -6.968 3.615 -11.806 1.00 97.75 99 SER A C 1
ATOM 659 O O . SER A 1 99 ? -7.671 3.906 -10.843 1.00 97.75 99 SER A O 1
ATOM 661 N N . SER A 1 100 ? -7.364 3.847 -13.060 1.00 91.75 100 SER A N 1
ATOM 662 C CA . SER A 1 100 ? -8.599 4.592 -13.379 1.00 91.75 100 SER A CA 1
ATOM 663 C C . SER A 1 100 ? -9.888 3.765 -13.294 1.00 91.75 100 SER A C 1
ATOM 665 O O . SER A 1 100 ? -10.962 4.323 -13.066 1.00 91.75 100 SER A O 1
ATOM 667 N N . ALA A 1 101 ? -9.792 2.448 -13.468 1.00 83.38 101 ALA A N 1
ATOM 668 C CA . ALA A 1 101 ? -10.925 1.521 -13.425 1.00 83.38 101 ALA A CA 1
ATOM 669 C C . ALA A 1 101 ? -10.614 0.235 -12.640 1.00 83.38 101 ALA A C 1
ATOM 671 O O . ALA A 1 101 ? -11.395 -0.715 -12.669 1.00 83.38 101 ALA A O 1
ATOM 672 N N . GLY A 1 102 ? -9.458 0.175 -11.978 1.00 89.75 102 GLY A N 1
ATOM 673 C CA . GLY A 1 102 ? -8.985 -1.007 -11.277 1.00 89.75 102 GLY A CA 1
ATOM 674 C C . GLY A 1 102 ? -8.474 -0.689 -9.882 1.00 89.75 102 GLY A C 1
ATOM 675 O O . GLY A 1 102 ? -8.402 0.460 -9.450 1.00 89.75 102 GLY A O 1
ATOM 676 N N . ASN A 1 103 ? -8.104 -1.752 -9.183 1.00 96.88 103 ASN A N 1
ATOM 677 C CA . ASN A 1 103 ? -7.547 -1.653 -7.845 1.00 96.88 103 ASN A CA 1
ATOM 678 C C . ASN A 1 103 ? -6.043 -1.363 -7.910 1.00 96.88 103 ASN A C 1
ATOM 680 O O . ASN A 1 103 ? -5.369 -1.656 -8.907 1.00 96.88 103 ASN A O 1
ATOM 684 N N . ILE A 1 104 ? -5.514 -0.818 -6.820 1.00 98.81 104 ILE A N 1
ATOM 685 C CA . ILE A 1 104 ? -4.081 -0.710 -6.562 1.00 98.81 104 ILE A CA 1
ATOM 686 C C . ILE A 1 104 ? -3.755 -1.646 -5.399 1.00 98.81 104 ILE A C 1
ATOM 688 O O . ILE A 1 104 ? -4.321 -1.508 -4.321 1.00 98.81 104 ILE A O 1
ATOM 692 N N . ALA A 1 105 ? -2.847 -2.593 -5.606 1.00 98.69 105 ALA A N 1
ATOM 693 C CA . ALA A 1 105 ? -2.370 -3.500 -4.566 1.00 98.69 105 ALA A CA 1
ATOM 694 C C . ALA A 1 105 ? -0.900 -3.210 -4.263 1.00 98.69 105 ALA A C 1
ATOM 696 O O . ALA A 1 105 ? -0.064 -3.223 -5.169 1.00 98.69 105 ALA A O 1
ATOM 697 N N . ILE A 1 106 ? -0.586 -2.946 -2.998 1.00 98.75 106 ILE A N 1
ATOM 698 C CA . ILE A 1 106 ? 0.749 -2.593 -2.522 1.00 98.75 106 ILE A CA 1
ATOM 699 C C . ILE A 1 106 ? 1.158 -3.582 -1.436 1.00 98.75 106 ILE A C 1
ATOM 701 O O . ILE A 1 106 ? 0.533 -3.654 -0.382 1.00 98.75 106 ILE A O 1
ATOM 705 N N . THR A 1 107 ? 2.254 -4.292 -1.678 1.00 98.25 107 THR A N 1
ATOM 706 C CA . THR A 1 107 ? 2.899 -5.160 -0.692 1.00 98.25 107 THR A CA 1
ATOM 707 C C . THR A 1 107 ? 4.306 -4.650 -0.428 1.00 98.25 107 THR A C 1
ATOM 709 O O . THR A 1 107 ? 5.143 -4.627 -1.332 1.00 98.25 107 THR A O 1
ATOM 712 N N . ALA A 1 108 ? 4.583 -4.231 0.803 1.00 97.06 108 ALA A N 1
ATOM 713 C CA . ALA A 1 108 ? 5.883 -3.692 1.197 1.00 97.06 108 ALA A CA 1
ATOM 714 C C . ALA A 1 108 ? 6.140 -3.920 2.690 1.00 97.06 108 ALA A C 1
ATOM 716 O O . ALA A 1 108 ? 5.215 -4.167 3.460 1.00 97.06 108 ALA A O 1
ATOM 717 N N . ARG A 1 109 ? 7.399 -3.791 3.110 1.00 95.44 109 ARG A N 1
ATOM 718 C CA . ARG A 1 109 ? 7.769 -3.657 4.522 1.00 95.44 109 ARG A CA 1
ATOM 719 C C . ARG A 1 109 ? 7.679 -2.213 5.005 1.00 95.44 109 ARG A C 1
ATOM 721 O O . ARG A 1 109 ? 7.293 -1.982 6.144 1.00 95.44 109 ARG A O 1
ATOM 728 N N . GLN A 1 110 ? 8.074 -1.264 4.163 1.00 94.69 110 GLN A N 1
ATOM 729 C CA . GLN A 1 110 ? 8.118 0.155 4.507 1.00 94.69 110 GLN A CA 1
ATOM 730 C C . GLN A 1 110 ? 7.510 0.995 3.383 1.00 94.69 110 GLN A C 1
ATOM 732 O O . GLN A 1 110 ? 7.693 0.696 2.199 1.00 94.69 110 GLN A O 1
ATOM 737 N N . LEU A 1 111 ? 6.819 2.067 3.769 1.00 96.06 111 LEU A N 1
ATOM 738 C CA . LEU A 1 111 ? 6.265 3.062 2.862 1.00 96.06 111 LEU A CA 1
ATOM 739 C C . LEU A 1 111 ? 6.936 4.409 3.104 1.00 96.06 111 LEU A C 1
ATOM 741 O O . LEU A 1 111 ? 7.013 4.883 4.234 1.00 96.06 111 LEU A O 1
ATOM 745 N N . GLU A 1 112 ? 7.363 5.050 2.026 1.00 95.56 112 GLU A N 1
ATOM 746 C CA . GLU A 1 112 ? 7.701 6.468 2.009 1.00 95.56 112 GLU A CA 1
ATOM 747 C C . GLU A 1 112 ? 6.900 7.118 0.882 1.00 95.56 112 GLU A C 1
ATOM 749 O O . GLU A 1 112 ? 7.313 7.151 -0.282 1.00 95.56 112 GLU A O 1
ATOM 754 N N . ILE A 1 113 ? 5.690 7.569 1.218 1.00 97.06 113 ILE A N 1
ATOM 755 C CA . ILE A 1 113 ? 4.766 8.135 0.238 1.00 97.06 113 ILE A CA 1
ATOM 756 C C . ILE A 1 113 ? 4.788 9.657 0.332 1.00 97.06 113 ILE A C 1
ATOM 758 O O . ILE A 1 113 ? 4.298 10.225 1.303 1.00 97.06 113 ILE A O 1
ATOM 762 N N . GLN A 1 114 ? 5.373 10.307 -0.675 1.00 96.06 114 GLN A N 1
ATOM 763 C CA . GLN A 1 114 ? 5.337 11.763 -0.832 1.00 96.06 114 GLN A CA 1
ATOM 764 C C . GLN A 1 114 ? 4.422 12.191 -1.990 1.00 96.06 114 GLN A C 1
ATOM 766 O O . GLN A 1 114 ? 3.996 13.343 -2.035 1.00 96.06 114 GLN A O 1
ATOM 771 N N . GLY A 1 115 ? 4.170 11.290 -2.947 1.00 97.00 115 GLY A N 1
ATOM 772 C CA . GLY A 1 115 ? 3.274 11.510 -4.081 1.00 97.00 115 GLY A CA 1
ATOM 773 C C . GLY A 1 115 ? 1.830 11.099 -3.791 1.00 97.00 115 GLY A C 1
ATOM 774 O O . GLY A 1 115 ? 1.414 10.989 -2.643 1.00 97.00 115 GLY A O 1
ATOM 775 N N . THR A 1 116 ? 1.060 10.838 -4.849 1.00 97.81 116 THR A N 1
ATOM 776 C CA . THR A 1 116 ? -0.349 10.415 -4.731 1.00 97.81 116 THR A CA 1
ATOM 777 C C . THR A 1 116 ? -0.568 8.984 -5.216 1.00 97.81 116 THR A C 1
ATOM 779 O O . THR A 1 116 ? 0.040 8.542 -6.191 1.00 97.81 116 THR A O 1
ATOM 782 N N . ILE A 1 117 ? -1.469 8.271 -4.546 1.00 98.38 117 ILE A N 1
ATOM 783 C CA . ILE A 1 117 ? -1.991 6.950 -4.895 1.00 98.38 117 ILE A CA 1
ATOM 784 C C . ILE A 1 117 ? -3.487 7.127 -5.168 1.00 98.38 117 ILE A C 1
ATOM 786 O O . ILE A 1 117 ? -4.248 7.479 -4.268 1.00 98.38 117 ILE A O 1
ATOM 790 N N . ASN A 1 118 ? -3.902 6.919 -6.416 1.00 97.62 118 ASN A N 1
ATOM 791 C CA . ASN A 1 118 ? -5.222 7.302 -6.908 1.00 97.62 118 ASN A CA 1
ATOM 792 C C . ASN A 1 118 ? -5.946 6.131 -7.594 1.00 97.62 118 ASN A C 1
ATOM 794 O O . ASN A 1 118 ? -5.666 5.804 -8.750 1.00 97.62 118 ASN A O 1
ATOM 798 N N . ALA A 1 119 ? -6.895 5.530 -6.882 1.00 97.31 119 ALA A N 1
ATOM 799 C CA . ALA A 1 119 ? -7.846 4.534 -7.375 1.00 97.31 119 ALA A CA 1
ATOM 800 C C . ALA A 1 119 ? -9.283 5.040 -7.141 1.00 97.31 119 ALA A C 1
ATOM 802 O O . ALA A 1 119 ? -10.009 4.493 -6.310 1.00 97.31 119 ALA A O 1
ATOM 803 N N . PRO A 1 120 ? -9.721 6.108 -7.830 1.00 93.31 120 PRO A N 1
ATOM 804 C CA . PRO A 1 120 ? -10.882 6.905 -7.419 1.00 93.31 120 PRO A CA 1
ATOM 805 C C . PRO A 1 120 ? -12.211 6.138 -7.498 1.00 93.31 120 PRO A C 1
ATOM 807 O O . PRO A 1 120 ? -13.195 6.530 -6.879 1.00 93.31 120 PRO A O 1
ATOM 810 N N . THR A 1 121 ? -12.245 5.054 -8.270 1.00 92.81 121 THR A N 1
ATOM 811 C CA . THR A 1 121 ? -13.402 4.172 -8.470 1.00 92.81 121 THR A CA 1
ATOM 812 C C . THR A 1 121 ? -13.181 2.764 -7.910 1.00 92.81 121 THR A C 1
ATOM 814 O O . THR A 1 121 ? -14.071 1.927 -8.032 1.00 92.81 121 THR A O 1
ATOM 817 N N . GLY A 1 122 ? -12.010 2.490 -7.326 1.00 96.06 122 GLY A N 1
ATOM 818 C CA . GLY A 1 122 ? -11.589 1.161 -6.889 1.00 96.06 122 GLY A CA 1
ATOM 819 C C . GLY A 1 122 ? -11.016 1.155 -5.476 1.00 96.06 122 GLY A C 1
ATOM 820 O O . GLY A 1 122 ? -11.188 2.103 -4.701 1.00 96.06 122 GLY A O 1
ATOM 821 N N . SER A 1 123 ? -10.328 0.065 -5.140 1.00 97.56 123 SER A N 1
ATOM 822 C CA . SER A 1 123 ? -9.673 -0.082 -3.843 1.00 97.56 123 SER A CA 1
ATOM 823 C C . SER A 1 123 ? -8.172 0.185 -3.900 1.00 97.56 123 SER A C 1
ATOM 825 O O . SER A 1 123 ? -7.511 -0.046 -4.917 1.00 97.56 123 SER A O 1
ATOM 827 N N . VAL A 1 124 ? -7.626 0.628 -2.770 1.00 98.62 124 VAL A N 1
ATOM 828 C CA . VAL A 1 124 ? -6.191 0.555 -2.486 1.00 98.62 124 VAL A CA 1
ATOM 829 C C . VAL A 1 124 ? -5.996 -0.458 -1.370 1.00 98.62 124 VAL A C 1
ATOM 831 O O . VAL A 1 124 ? -6.528 -0.281 -0.277 1.00 98.62 124 VAL A O 1
ATOM 834 N N . THR A 1 125 ? -5.242 -1.515 -1.650 1.00 98.69 125 THR A N 1
ATOM 835 C CA . THR A 1 125 ? -4.913 -2.563 -0.685 1.00 98.69 125 THR A CA 1
ATOM 836 C C . THR A 1 125 ? -3.466 -2.420 -0.245 1.00 98.69 125 THR A C 1
ATOM 838 O O . THR A 1 125 ? -2.569 -2.422 -1.088 1.00 98.69 125 THR A O 1
ATOM 841 N N . PHE A 1 126 ? -3.238 -2.347 1.063 1.00 98.50 126 PHE A N 1
ATOM 842 C CA . PHE A 1 126 ? -1.913 -2.471 1.662 1.00 98.50 126 PHE A CA 1
ATOM 843 C C . PHE A 1 126 ? -1.783 -3.809 2.378 1.00 98.50 126 PHE A C 1
ATOM 845 O O . PHE A 1 126 ? -2.652 -4.188 3.164 1.00 98.50 126 PHE A O 1
ATOM 852 N N . SER A 1 127 ? -0.674 -4.495 2.131 1.00 97.56 127 SER A N 1
ATOM 853 C CA . SER A 1 127 ? -0.338 -5.751 2.790 1.00 97.56 127 SER A CA 1
ATOM 854 C C . SER A 1 127 ? 1.164 -5.897 3.021 1.00 97.56 127 SER A C 1
ATOM 856 O O . SER A 1 127 ? 1.987 -5.135 2.504 1.00 97.56 127 SER A O 1
ATOM 858 N N . THR A 1 128 ? 1.530 -6.901 3.808 1.00 95.31 128 THR A N 1
ATOM 859 C CA . THR A 1 128 ? 2.914 -7.318 4.048 1.00 95.31 128 THR A CA 1
ATOM 860 C C . THR A 1 128 ? 3.120 -8.739 3.518 1.00 95.31 128 THR A C 1
ATOM 862 O O . THR A 1 128 ? 2.211 -9.565 3.538 1.00 95.31 128 THR A O 1
ATOM 865 N N . CYS A 1 129 ? 4.318 -9.032 3.003 1.00 90.81 129 CYS A N 1
ATOM 866 C CA . CYS A 1 129 ? 4.689 -10.389 2.570 1.00 90.81 129 CYS A CA 1
ATOM 867 C C . CYS A 1 129 ? 5.055 -11.266 3.780 1.00 90.81 129 CYS A C 1
ATOM 869 O O . CYS A 1 129 ? 4.713 -12.443 3.863 1.00 90.81 129 CYS A O 1
ATOM 871 N N . SER A 1 130 ? 5.757 -10.665 4.742 1.00 82.31 130 SER A N 1
ATOM 872 C CA . SER A 1 130 ? 6.140 -11.280 6.011 1.00 82.31 130 SER A CA 1
ATOM 873 C C . SER A 1 130 ? 5.063 -11.064 7.079 1.00 82.31 130 SER A C 1
ATOM 875 O O . SER A 1 130 ? 4.240 -10.163 6.963 1.00 82.31 130 SER A O 1
ATOM 877 N N . ALA A 1 131 ? 5.092 -11.850 8.163 1.00 83.38 131 ALA A N 1
ATOM 878 C CA . ALA A 1 131 ? 4.150 -11.762 9.293 1.00 83.38 131 ALA A CA 1
ATOM 879 C C . ALA A 1 131 ? 4.332 -10.504 10.177 1.00 83.38 131 ALA A C 1
ATOM 881 O O . ALA A 1 131 ? 4.152 -10.544 11.394 1.00 83.38 131 ALA A O 1
ATOM 882 N N . VAL A 1 132 ? 4.748 -9.396 9.571 1.00 91.50 132 VAL A N 1
ATOM 883 C CA . VAL A 1 132 ? 4.959 -8.101 10.209 1.00 91.50 132 VAL A CA 1
ATOM 884 C C . VAL A 1 132 ? 3.616 -7.416 10.409 1.00 91.50 132 VAL A C 1
ATOM 886 O O . VAL A 1 132 ? 2.770 -7.422 9.515 1.00 91.50 132 VAL A O 1
ATOM 889 N N . ALA A 1 133 ? 3.454 -6.799 11.577 1.00 94.50 133 ALA A N 1
ATOM 890 C CA . ALA A 1 133 ? 2.274 -6.015 11.893 1.00 94.50 133 ALA A CA 1
ATOM 891 C C . ALA A 1 133 ? 2.147 -4.784 10.988 1.00 94.50 133 ALA A C 1
ATOM 893 O O . ALA A 1 133 ? 3.146 -4.189 10.573 1.00 94.50 133 ALA A O 1
ATOM 894 N N . ILE A 1 134 ? 0.910 -4.377 10.738 1.00 96.75 134 ILE A N 1
ATOM 895 C CA . ILE A 1 134 ? 0.578 -3.131 10.056 1.00 96.75 134 ILE A CA 1
ATOM 896 C C . ILE A 1 134 ? 0.028 -2.162 11.093 1.00 96.75 134 ILE A C 1
ATOM 898 O O . ILE A 1 134 ? -0.899 -2.502 11.825 1.00 96.75 134 ILE A O 1
ATOM 902 N N . THR A 1 135 ? 0.580 -0.957 11.131 1.00 96.62 135 THR A N 1
ATOM 903 C CA . THR A 1 135 ? 0.088 0.136 11.968 1.00 96.62 135 THR A CA 1
ATOM 904 C C . THR A 1 135 ? -0.643 1.144 11.094 1.00 96.62 135 THR A C 1
ATOM 906 O O . THR A 1 135 ? -0.094 1.633 10.107 1.00 96.62 135 THR A O 1
ATOM 909 N N . LEU A 1 136 ? -1.888 1.455 11.445 1.00 95.94 136 LEU A N 1
ATOM 910 C CA . LEU A 1 136 ? -2.745 2.406 10.748 1.00 95.94 136 LEU A CA 1
ATOM 911 C C . LEU A 1 136 ? -2.939 3.676 11.585 1.00 95.94 136 LEU A C 1
ATOM 913 O O . LEU A 1 136 ? -3.340 3.626 12.752 1.00 95.94 136 LEU A O 1
ATOM 917 N N . GLY A 1 137 ? -2.727 4.825 10.949 1.00 93.94 137 GLY A N 1
ATOM 918 C CA . GLY A 1 137 ? -2.823 6.133 11.584 1.00 93.94 137 GLY A CA 1
ATOM 919 C C . GLY A 1 137 ? -1.580 6.488 12.400 1.00 93.94 137 GLY A C 1
ATOM 920 O O . GLY A 1 137 ? -0.482 6.017 12.121 1.00 93.94 137 GLY A O 1
ATOM 921 N N . GLY A 1 138 ? -1.751 7.373 13.378 1.00 89.69 138 GLY A N 1
ATOM 922 C CA . GLY A 1 138 ? -0.673 7.869 14.226 1.00 89.69 138 GLY A CA 1
ATOM 923 C C . GLY A 1 138 ? 0.296 8.810 13.503 1.00 89.69 138 GLY A C 1
ATOM 924 O O . GLY A 1 138 ? 0.016 9.347 12.422 1.00 89.69 138 GLY A O 1
ATOM 925 N N . ILE A 1 139 ? 1.436 9.031 14.152 1.00 82.69 139 ILE A N 1
ATOM 926 C CA . ILE A 1 139 ? 2.623 9.668 13.571 1.00 82.69 139 ILE A CA 1
ATOM 927 C C . ILE A 1 139 ? 3.662 8.581 13.306 1.00 82.69 139 ILE A C 1
ATOM 929 O O . ILE A 1 139 ? 3.672 7.573 14.001 1.00 82.69 139 ILE A O 1
ATOM 933 N N . SER A 1 140 ? 4.546 8.792 12.330 1.00 79.06 140 SER A N 1
ATOM 934 C CA . SER A 1 140 ? 5.645 7.854 12.078 1.00 79.06 140 SER A CA 1
ATOM 935 C C . SER A 1 140 ? 6.451 7.626 13.355 1.00 79.06 140 SER A C 1
ATOM 937 O O . SER A 1 140 ? 6.863 8.604 13.994 1.00 79.06 140 SER A O 1
ATOM 939 N N . GLY A 1 141 ? 6.688 6.370 13.715 1.00 71.06 141 GLY A N 1
ATOM 940 C CA . GLY A 1 141 ? 7.289 6.013 14.993 1.00 71.06 141 GLY A CA 1
ATOM 941 C C . GLY A 1 141 ? 8.221 4.815 14.872 1.00 71.06 141 GLY A C 1
ATOM 942 O O . GLY A 1 141 ? 9.428 4.958 14.676 1.00 71.06 141 GLY A O 1
ATOM 943 N N . THR A 1 142 ? 7.690 3.616 15.055 1.00 61.97 142 THR A N 1
ATOM 944 C CA . THR A 1 142 ? 8.463 2.377 15.147 1.00 61.97 142 THR A CA 1
ATOM 945 C C . THR A 1 142 ? 8.596 1.659 13.799 1.00 61.97 142 THR A C 1
ATOM 947 O O . THR A 1 142 ? 7.690 0.957 13.353 1.00 61.97 142 THR A O 1
ATOM 950 N N . GLN A 1 143 ? 9.815 1.680 13.240 1.00 67.81 143 GLN A N 1
ATOM 951 C CA . GLN A 1 143 ? 10.258 0.942 12.033 1.00 67.81 143 GLN A CA 1
ATOM 952 C C . GLN A 1 143 ? 10.058 -0.598 12.095 1.00 67.81 143 GLN A C 1
ATOM 954 O O . GLN A 1 143 ? 10.460 -1.325 11.186 1.00 67.81 143 GLN A O 1
ATOM 959 N N . SER A 1 144 ? 9.485 -1.137 13.176 1.00 82.88 144 SER A N 1
ATOM 960 C CA . SER A 1 1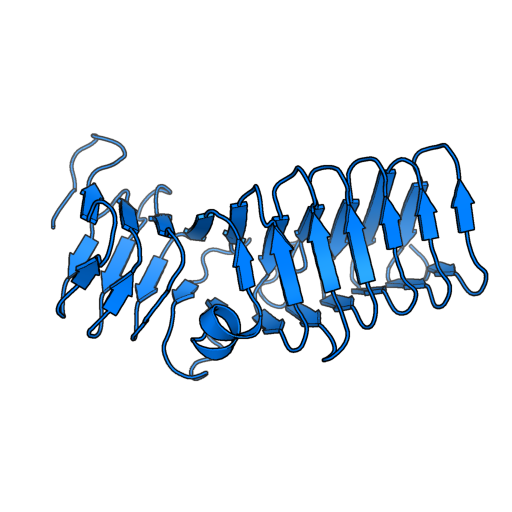44 ? 9.167 -2.557 13.321 1.00 82.88 144 SER A CA 1
ATOM 961 C C . SER A 1 144 ? 7.897 -2.978 12.581 1.00 82.88 144 SER A C 1
ATOM 963 O O . SER A 1 144 ? 7.750 -4.172 12.323 1.00 82.88 144 SER A O 1
ATOM 965 N N . THR A 1 145 ? 7.019 -2.042 12.211 1.00 90.50 145 THR A N 1
ATOM 966 C CA . THR A 1 145 ? 5.741 -2.309 11.522 1.00 90.50 145 THR A CA 1
ATOM 967 C C . THR A 1 145 ? 5.714 -1.699 10.120 1.00 90.50 145 THR A C 1
ATOM 969 O O . THR A 1 145 ? 6.535 -0.838 9.807 1.00 90.50 145 THR A O 1
ATOM 972 N N . LEU A 1 146 ? 4.781 -2.140 9.274 1.00 94.88 146 LEU A N 1
ATOM 973 C CA . LEU A 1 146 ? 4.390 -1.363 8.098 1.00 94.88 146 LEU A CA 1
ATOM 974 C C . LEU A 1 146 ? 3.511 -0.202 8.574 1.00 94.88 146 LEU A C 1
ATOM 976 O O . LEU A 1 146 ? 2.386 -0.431 9.012 1.00 94.88 146 LEU A O 1
ATOM 980 N N . GLU A 1 147 ? 4.004 1.028 8.487 1.00 95.38 147 GLU A N 1
ATOM 981 C CA . GLU A 1 147 ? 3.267 2.207 8.951 1.00 95.38 147 GLU A CA 1
ATOM 982 C C . GLU A 1 147 ? 2.488 2.876 7.807 1.00 95.38 147 GLU A C 1
ATOM 984 O O . GLU A 1 147 ? 3.064 3.365 6.833 1.00 95.38 147 GLU A O 1
ATOM 989 N N . ILE A 1 148 ? 1.163 2.942 7.947 1.00 95.69 148 ILE A N 1
ATOM 990 C CA . ILE A 1 148 ? 0.253 3.712 7.093 1.00 95.69 148 ILE A CA 1
ATOM 991 C C . ILE A 1 148 ? -0.209 4.929 7.902 1.00 95.69 148 ILE A C 1
ATOM 993 O O . ILE A 1 148 ? -1.300 4.960 8.473 1.00 95.69 148 ILE A O 1
ATOM 997 N N . VAL A 1 149 ? 0.674 5.922 8.002 1.00 94.19 149 VAL A N 1
ATOM 998 C CA . VAL A 1 149 ? 0.496 7.091 8.878 1.00 94.19 149 VAL A CA 1
ATOM 999 C C . VAL A 1 149 ? -0.595 8.046 8.386 1.00 94.19 149 VAL A C 1
ATOM 1001 O O . VAL A 1 149 ? -0.940 8.067 7.202 1.00 94.19 149 VAL A O 1
ATOM 1004 N N . ASN A 1 150 ? -1.082 8.929 9.266 1.00 93.38 150 ASN A N 1
ATOM 1005 C CA . ASN A 1 150 ? -2.136 9.898 8.925 1.00 93.38 150 ASN A CA 1
ATOM 1006 C C . ASN A 1 150 ? -1.786 10.800 7.727 1.00 93.38 150 ASN A C 1
ATOM 1008 O O . ASN A 1 150 ? -2.661 11.133 6.935 1.00 93.38 150 ASN A O 1
ATOM 1012 N N . ALA A 1 151 ? -0.509 11.148 7.536 1.00 92.12 151 ALA A N 1
ATOM 1013 C CA . ALA A 1 151 ? -0.085 11.925 6.369 1.00 92.12 151 ALA A CA 1
ATOM 1014 C C . ALA A 1 151 ? -0.337 11.190 5.036 1.00 92.12 151 ALA A C 1
ATOM 1016 O O . ALA A 1 151 ? -0.714 11.827 4.052 1.00 92.12 151 ALA A O 1
ATOM 1017 N N . ILE A 1 152 ? -0.181 9.862 5.004 1.00 93.88 152 ILE A N 1
ATOM 1018 C CA . ILE A 1 152 ? -0.488 9.050 3.819 1.00 93.88 152 ILE A CA 1
ATOM 1019 C C . ILE A 1 152 ? -2.002 9.036 3.598 1.00 93.88 152 ILE A C 1
ATOM 1021 O O . ILE A 1 152 ? -2.462 9.336 2.498 1.00 93.88 152 ILE A O 1
ATOM 1025 N N . LEU A 1 153 ? -2.766 8.755 4.658 1.00 93.12 153 LEU A N 1
ATOM 1026 C CA . LEU A 1 153 ? -4.227 8.644 4.609 1.00 93.12 153 LEU A CA 1
ATOM 1027 C C . LEU A 1 153 ? -4.912 9.937 4.151 1.00 93.12 153 LEU A C 1
ATOM 1029 O O . LEU A 1 153 ? -5.825 9.877 3.333 1.00 93.12 153 LEU A O 1
ATOM 1033 N N . SER A 1 154 ? -4.474 11.094 4.655 1.00 91.50 154 SER A N 1
ATOM 1034 C CA . SER A 1 154 ? -5.138 12.378 4.395 1.00 91.50 154 SER A CA 1
ATOM 1035 C C . SER A 1 154 ? -4.625 13.107 3.153 1.00 91.50 154 SER A C 1
ATOM 1037 O O . SER A 1 154 ? -5.391 13.835 2.529 1.00 91.50 154 SER A O 1
ATOM 1039 N N . ASN A 1 155 ? -3.346 12.949 2.789 1.00 92.50 155 ASN A N 1
ATOM 1040 C CA . ASN A 1 155 ? -2.735 13.773 1.734 1.00 92.50 155 ASN A CA 1
ATOM 1041 C C . ASN A 1 155 ? -2.375 12.992 0.470 1.00 92.50 155 ASN A C 1
ATOM 1043 O O . ASN A 1 155 ? -2.240 13.591 -0.595 1.00 92.50 155 ASN A O 1
ATOM 1047 N N . SER A 1 156 ? -2.169 11.679 0.586 1.00 95.75 156 SER A N 1
ATOM 1048 C CA . SER A 1 156 ? -1.586 10.875 -0.495 1.00 95.75 156 SER A CA 1
ATOM 1049 C C . SER A 1 156 ? -2.556 9.856 -1.074 1.00 95.75 156 SER A C 1
ATOM 1051 O O . SER A 1 156 ? -2.266 9.293 -2.124 1.00 95.75 156 SER A O 1
ATOM 1053 N N . LEU A 1 157 ? -3.689 9.599 -0.421 1.00 96.19 157 LEU A N 1
ATOM 1054 C CA . LEU A 1 157 ? -4.588 8.512 -0.782 1.00 96.19 157 LEU A CA 1
ATOM 1055 C C . LEU A 1 157 ? -5.925 9.030 -1.318 1.00 96.19 157 LEU A C 1
ATOM 1057 O O . LEU A 1 157 ? -6.647 9.758 -0.642 1.00 96.19 157 LEU A O 1
ATOM 1061 N N . VAL A 1 158 ? -6.278 8.593 -2.525 1.00 95.88 158 VAL A N 1
ATOM 1062 C CA . VAL A 1 158 ? -7.601 8.789 -3.124 1.00 95.88 158 VAL A CA 1
ATOM 1063 C C . VAL A 1 158 ? -8.124 7.425 -3.550 1.00 95.88 158 VAL A C 1
ATOM 1065 O O . VAL A 1 158 ? -7.607 6.823 -4.490 1.00 95.88 158 VAL A O 1
ATOM 1068 N N . CYS A 1 159 ? -9.141 6.920 -2.861 1.00 95.94 159 CYS A N 1
ATOM 1069 C CA . CYS A 1 159 ? -9.762 5.639 -3.175 1.00 95.94 159 CYS A CA 1
ATOM 1070 C C . CYS A 1 159 ? -11.263 5.657 -2.882 1.00 95.94 159 CYS A C 1
ATOM 1072 O O . CYS A 1 159 ? -11.766 6.602 -2.284 1.00 95.94 159 CYS A O 1
ATOM 1074 N N . GLN A 1 160 ? -11.987 4.622 -3.306 1.00 94.25 160 GLN A N 1
ATOM 1075 C CA . GLN A 1 160 ? -13.328 4.360 -2.776 1.00 94.25 160 GLN A CA 1
ATOM 1076 C C . GLN A 1 160 ? -13.254 3.529 -1.490 1.00 94.25 160 GLN A C 1
ATOM 1078 O O . GLN A 1 160 ? -14.045 3.729 -0.571 1.00 94.25 160 GLN A O 1
ATOM 1083 N N . LEU A 1 161 ? -12.304 2.593 -1.444 1.00 97.31 161 LEU A N 1
ATOM 1084 C CA . LEU A 1 161 ? -12.121 1.650 -0.350 1.00 97.31 161 LEU A CA 1
ATOM 1085 C C . LEU A 1 161 ? -10.631 1.475 -0.049 1.00 97.31 161 LEU A C 1
ATOM 1087 O O . LEU A 1 161 ? -9.848 1.117 -0.930 1.00 97.31 161 LEU A O 1
ATOM 1091 N N . LEU A 1 162 ? -10.250 1.685 1.204 1.00 98.31 162 LEU A N 1
ATOM 1092 C CA . LEU A 1 162 ? -8.944 1.308 1.725 1.00 98.31 162 LEU A CA 1
ATOM 1093 C C . LEU A 1 162 ? -9.049 -0.084 2.350 1.00 98.31 162 LEU A C 1
ATOM 1095 O O . LEU A 1 162 ? -9.849 -0.294 3.258 1.00 98.31 162 LEU A O 1
ATOM 1099 N N . ILE A 1 163 ? -8.223 -1.017 1.891 1.00 98.69 163 ILE A N 1
ATOM 1100 C CA . ILE A 1 163 ? -8.134 -2.370 2.439 1.00 98.69 163 ILE A CA 1
ATOM 1101 C C . ILE A 1 163 ? -6.766 -2.532 3.100 1.00 98.69 163 ILE A C 1
ATOM 1103 O O . ILE A 1 163 ? -5.734 -2.251 2.490 1.00 98.69 163 ILE A O 1
ATOM 1107 N N . VAL A 1 164 ? -6.748 -3.002 4.343 1.00 98.50 164 VAL A N 1
ATOM 1108 C CA . VAL A 1 164 ? -5.521 -3.331 5.074 1.00 98.50 164 VAL A CA 1
ATOM 1109 C C . VAL A 1 164 ? -5.533 -4.816 5.408 1.00 98.50 164 VAL A C 1
ATOM 1111 O O . VAL A 1 164 ? -6.404 -5.278 6.144 1.00 98.50 164 VAL A O 1
ATOM 1114 N N . GLU A 1 165 ? -4.570 -5.564 4.873 1.00 97.50 165 GLU A N 1
ATOM 1115 C CA . GLU A 1 165 ? -4.472 -7.018 5.035 1.00 97.50 165 GLU A CA 1
ATOM 1116 C C . GLU A 1 165 ? -3.180 -7.392 5.760 1.00 97.50 165 GLU A C 1
ATOM 1118 O O . GLU A 1 165 ? -2.083 -7.154 5.256 1.00 97.50 165 GLU A O 1
ATOM 1123 N N . GLY A 1 166 ? -3.288 -8.006 6.936 1.00 95.38 166 GLY A N 1
ATOM 1124 C CA . GLY A 1 166 ? -2.117 -8.393 7.724 1.00 95.38 166 GLY A CA 1
ATOM 1125 C C . GLY A 1 166 ? -2.454 -9.360 8.852 1.00 95.38 166 GLY A C 1
ATOM 1126 O O . GLY A 1 166 ? -3.611 -9.512 9.226 1.00 95.38 166 GLY A O 1
ATOM 1127 N N . SER A 1 167 ? -1.446 -10.024 9.416 1.00 94.12 167 SER A N 1
ATOM 1128 C CA . SER A 1 167 ? -1.631 -10.914 10.576 1.00 94.12 167 SER A CA 1
ATOM 1129 C C . SER A 1 167 ? -1.898 -10.151 11.874 1.00 94.12 167 SER A C 1
ATOM 1131 O O . SER A 1 167 ? -2.597 -10.634 12.757 1.00 94.12 167 SER A O 1
ATOM 1133 N N . GLN A 1 168 ? -1.360 -8.947 12.006 1.00 96.19 168 GLN A N 1
ATOM 1134 C CA . GLN A 1 168 ? -1.623 -8.071 13.137 1.00 96.19 168 GLN A CA 1
ATOM 1135 C C . GLN A 1 168 ? -1.855 -6.667 12.602 1.00 96.19 168 GLN A C 1
ATOM 1137 O O . GLN A 1 168 ? -1.004 -6.131 11.894 1.00 96.19 168 GLN A O 1
ATOM 1142 N N . ILE A 1 169 ? -3.003 -6.085 12.936 1.00 97.69 169 ILE A N 1
ATOM 1143 C CA . ILE A 1 169 ? -3.354 -4.719 12.550 1.00 97.69 169 ILE A CA 1
ATOM 1144 C C . ILE A 1 169 ? -3.530 -3.891 13.821 1.00 97.69 169 ILE A C 1
ATOM 1146 O O . ILE A 1 169 ? -4.396 -4.173 14.651 1.00 97.69 169 ILE A O 1
ATOM 1150 N N . LEU A 1 170 ? -2.700 -2.866 13.972 1.00 96.94 170 LEU A N 1
ATOM 1151 C CA . LEU A 1 170 ? -2.711 -1.930 15.089 1.00 96.94 170 LEU A CA 1
ATOM 1152 C C . LEU A 1 170 ? -3.261 -0.591 14.601 1.00 96.94 170 LEU A C 1
ATOM 1154 O O . LEU A 1 170 ? -2.831 -0.084 13.571 1.00 96.94 170 LEU A O 1
ATOM 1158 N N . ILE A 1 171 ? -4.202 -0.003 15.332 1.00 96.69 171 ILE A N 1
ATOM 1159 C CA . ILE A 1 171 ? -4.767 1.307 15.010 1.00 96.69 171 ILE A CA 1
ATOM 1160 C C . ILE A 1 171 ? -4.372 2.269 16.126 1.00 96.69 171 ILE A C 1
ATOM 1162 O O . ILE A 1 171 ? -4.924 2.206 17.224 1.00 96.69 171 ILE A O 1
ATOM 1166 N N . GLU A 1 172 ? -3.405 3.144 15.855 1.00 93.75 172 GLU A N 1
ATOM 1167 C CA . GLU A 1 172 ? -2.868 4.071 16.858 1.00 93.75 172 GLU A CA 1
ATOM 1168 C C . GLU A 1 172 ? -3.712 5.330 17.005 1.00 93.75 172 GLU A C 1
ATOM 1170 O O . GLU A 1 172 ? -4.012 5.715 18.121 1.00 93.75 172 GLU A O 1
ATOM 1175 N N . SER A 1 173 ? -4.099 5.978 15.907 1.00 93.31 173 SER A N 1
ATOM 1176 C CA . SER A 1 173 ? -5.116 7.038 15.881 1.00 93.31 173 SER A CA 1
ATOM 1177 C C . SER A 1 173 ? -5.355 7.445 14.439 1.00 93.31 173 SER A C 1
ATOM 1179 O O . SER A 1 173 ? -4.442 7.947 13.782 1.00 93.31 173 SER A O 1
ATOM 1181 N N . THR A 1 174 ? -6.566 7.260 13.932 1.00 93.50 174 THR A N 1
ATOM 1182 C CA . THR A 1 174 ? -6.883 7.624 12.550 1.00 93.50 174 THR A CA 1
ATOM 1183 C C . THR A 1 174 ? -8.136 8.477 12.468 1.00 93.50 174 THR A C 1
ATOM 1185 O O . THR A 1 174 ? -9.072 8.302 13.242 1.00 93.50 174 THR A O 1
ATOM 1188 N N . ASN A 1 175 ? -8.138 9.416 11.528 1.00 92.31 175 ASN A N 1
ATOM 1189 C CA . ASN A 1 175 ? -9.330 10.124 11.090 1.00 92.31 175 ASN A CA 1
ATOM 1190 C C . ASN A 1 175 ? -9.385 10.011 9.568 1.00 92.31 175 ASN A C 1
ATOM 1192 O O . ASN A 1 175 ? -8.845 10.854 8.853 1.00 92.31 175 ASN A O 1
ATOM 1196 N N . SER A 1 176 ? -9.923 8.891 9.096 1.00 91.31 176 SER A N 1
ATOM 1197 C CA . SER A 1 176 ? -9.952 8.552 7.679 1.00 91.31 176 SER A CA 1
ATOM 1198 C C . SER A 1 176 ? -11.295 8.928 7.068 1.00 91.31 176 SER A C 1
ATOM 1200 O O . SER A 1 176 ? -12.340 8.435 7.494 1.00 91.31 176 SER A O 1
ATOM 1202 N N . ASP A 1 177 ? -11.260 9.723 6.001 1.00 90.94 177 ASP A N 1
ATOM 1203 C CA . ASP A 1 177 ? -12.440 10.014 5.177 1.00 90.94 177 ASP A CA 1
ATOM 1204 C C . ASP A 1 177 ? -12.792 8.855 4.222 1.00 90.94 177 ASP A C 1
ATOM 1206 O O . ASP A 1 177 ? -13.793 8.902 3.507 1.00 90.94 177 ASP A O 1
ATOM 1210 N N . GLN A 1 178 ? -11.978 7.795 4.212 1.00 92.19 178 GLN A N 1
ATOM 1211 C CA . GLN A 1 178 ? -12.169 6.615 3.374 1.00 92.19 178 GLN A CA 1
ATOM 1212 C C . GLN A 1 178 ? -13.070 5.584 4.060 1.00 92.19 178 GLN A C 1
ATOM 1214 O O . GLN A 1 178 ? -13.077 5.456 5.289 1.00 92.19 178 GLN A O 1
ATOM 1219 N N . ALA A 1 179 ? -13.799 4.801 3.260 1.00 96.75 179 ALA A N 1
ATOM 1220 C CA . ALA A 1 179 ? -14.301 3.512 3.724 1.00 96.75 179 ALA A CA 1
ATOM 1221 C C . ALA A 1 179 ? -13.103 2.586 3.968 1.00 96.75 179 ALA A C 1
ATOM 1223 O O . ALA A 1 179 ? -12.186 2.544 3.144 1.00 96.75 179 ALA A O 1
ATOM 1224 N N . VAL A 1 180 ? -13.096 1.866 5.091 1.00 98.44 180 VAL A N 1
ATOM 1225 C CA . VAL A 1 180 ? -11.971 1.009 5.484 1.00 98.44 180 VAL A CA 1
ATOM 1226 C C . VAL A 1 180 ? -12.423 -0.424 5.737 1.00 98.44 180 VAL A C 1
ATOM 1228 O O . VAL A 1 180 ? -13.364 -0.673 6.493 1.00 98.44 180 VAL A O 1
ATOM 1231 N N . GLU A 1 181 ? -11.694 -1.365 5.144 1.00 98.50 181 GLU A N 1
ATOM 1232 C CA . GLU A 1 181 ? -11.713 -2.783 5.486 1.00 98.50 181 GLU A CA 1
ATOM 1233 C C . GLU A 1 181 ? -10.405 -3.178 6.172 1.00 98.50 181 GLU A C 1
ATOM 1235 O O . GLU A 1 181 ? -9.318 -3.014 5.613 1.00 98.50 181 GLU A O 1
ATOM 1240 N N . LEU A 1 182 ? -10.510 -3.723 7.382 1.00 98.50 182 LEU A N 1
ATOM 1241 C CA . LEU A 1 182 ? -9.390 -4.317 8.105 1.00 98.50 182 LEU A CA 1
ATOM 1242 C C . LEU A 1 182 ? -9.545 -5.835 8.073 1.00 98.50 182 LEU A C 1
ATOM 1244 O O . LEU A 1 182 ? -10.518 -6.378 8.597 1.00 98.50 182 LEU A O 1
ATOM 1248 N N . ASN A 1 183 ? -8.585 -6.518 7.461 1.00 97.75 183 ASN A N 1
ATOM 1249 C CA . ASN A 1 183 ? -8.667 -7.940 7.158 1.00 97.75 183 ASN A CA 1
ATOM 1250 C C . ASN A 1 183 ? -7.494 -8.687 7.806 1.00 97.75 183 ASN A C 1
ATOM 1252 O O . ASN A 1 183 ? -6.458 -8.919 7.181 1.00 97.75 183 ASN A O 1
ATOM 1256 N N . ALA A 1 184 ? -7.684 -9.115 9.055 1.00 96.44 184 ALA A N 1
ATOM 1257 C CA . ALA A 1 184 ? -6.759 -9.978 9.792 1.00 96.44 184 ALA A CA 1
ATOM 1258 C C . ALA A 1 184 ? -7.251 -11.433 9.827 1.00 96.44 184 ALA A C 1
ATOM 1260 O O . ALA A 1 184 ? -7.379 -12.052 10.881 1.00 96.44 184 ALA A O 1
ATOM 1261 N N . ARG A 1 185 ? -7.581 -11.970 8.648 1.00 94.00 185 ARG A N 1
ATOM 1262 C CA . ARG A 1 185 ? -8.288 -13.256 8.477 1.00 94.00 185 ARG A CA 1
ATOM 1263 C C . ARG A 1 185 ? -7.371 -14.484 8.449 1.00 94.00 185 ARG A C 1
ATOM 1265 O O . ARG A 1 185 ? -7.856 -15.607 8.391 1.00 94.00 185 ARG A O 1
ATOM 1272 N N . ILE A 1 186 ? -6.053 -14.285 8.443 1.00 90.31 186 ILE A N 1
ATOM 1273 C CA . ILE A 1 186 ? -5.085 -15.382 8.561 1.00 90.31 186 ILE A CA 1
ATOM 1274 C C . ILE A 1 186 ? -5.134 -15.983 9.973 1.00 90.31 186 ILE A C 1
ATOM 1276 O O . ILE A 1 186 ? -5.480 -15.281 10.917 1.00 90.31 186 ILE A O 1
ATOM 1280 N N . SER A 1 187 ? -4.756 -17.258 10.127 1.00 89.00 187 SER A N 1
ATOM 1281 C CA . SER A 1 187 ? -4.631 -17.920 11.436 1.00 89.00 187 SER A CA 1
ATOM 1282 C C . SER A 1 187 ? -3.875 -17.046 12.442 1.00 89.00 187 SER A C 1
ATOM 1284 O O . SER A 1 187 ? -2.817 -16.506 12.111 1.00 89.00 187 SER A O 1
ATOM 1286 N N . SER A 1 188 ? -4.387 -16.948 13.673 1.00 89.50 188 SER A N 1
ATOM 1287 C CA . SER A 1 188 ? -3.856 -16.065 14.730 1.00 89.50 188 SER A CA 1
ATOM 1288 C C . SER A 1 188 ? -3.982 -14.566 14.432 1.00 89.50 188 SER A C 1
ATOM 1290 O O . SER A 1 188 ? -3.368 -13.747 15.117 1.00 89.50 188 SER A O 1
ATOM 1292 N N . GLY A 1 189 ? -4.754 -14.199 13.410 1.00 94.56 189 GLY A N 1
ATOM 1293 C CA . GLY A 1 189 ? -4.896 -12.829 12.954 1.00 94.56 189 GLY A CA 1
ATOM 1294 C C . GLY A 1 189 ? -5.654 -11.960 13.954 1.00 94.56 189 GLY A C 1
ATOM 1295 O O . GLY A 1 189 ? -6.735 -12.334 14.402 1.00 94.56 189 GLY A O 1
ATOM 1296 N N . THR A 1 190 ? -5.106 -10.797 14.309 1.00 96.19 190 THR A N 1
ATOM 1297 C CA . THR A 1 190 ? -5.678 -9.910 15.342 1.00 96.19 190 THR A CA 1
ATOM 1298 C C . THR A 1 190 ? -5.765 -8.459 14.888 1.00 96.19 190 THR A C 1
ATOM 1300 O O . THR A 1 190 ? -4.957 -7.985 14.086 1.00 96.19 190 THR A O 1
ATOM 1303 N N . ILE A 1 191 ? -6.741 -7.736 15.442 1.00 98.12 191 ILE A N 1
ATOM 1304 C CA . ILE A 1 191 ? -6.899 -6.286 15.266 1.00 98.12 191 ILE A CA 1
ATOM 1305 C C . ILE A 1 191 ? -6.926 -5.622 16.647 1.00 98.12 191 ILE A C 1
ATOM 1307 O O . ILE A 1 191 ? -7.544 -6.144 17.573 1.00 98.12 191 ILE A O 1
ATOM 1311 N N . SER A 1 192 ? -6.255 -4.482 16.819 1.00 97.75 192 SER A N 1
ATOM 1312 C CA . SER A 1 192 ? -6.242 -3.729 18.082 1.00 97.75 192 SER A CA 1
ATOM 1313 C C . SER A 1 192 ? -6.391 -2.227 17.858 1.00 97.75 192 SER A C 1
ATOM 1315 O O . SER A 1 192 ? -5.532 -1.603 17.240 1.00 97.75 192 SER A O 1
ATOM 1317 N N . PHE A 1 193 ? -7.444 -1.630 18.416 1.00 97.88 193 PHE A N 1
ATOM 1318 C CA . PHE A 1 193 ? -7.651 -0.180 18.448 1.00 97.88 193 PHE A CA 1
ATOM 1319 C C . PHE A 1 193 ? -7.042 0.397 19.723 1.00 97.88 193 PHE A C 1
ATOM 1321 O O . PHE A 1 193 ? -7.565 0.177 20.815 1.00 97.88 193 PHE A O 1
ATOM 1328 N N . LEU A 1 194 ? -5.919 1.100 19.585 1.00 96.44 194 LEU A N 1
ATOM 1329 C CA . LEU A 1 194 ? -5.078 1.576 20.686 1.00 96.44 194 LEU A CA 1
ATOM 1330 C C . LEU A 1 194 ? -5.404 3.013 21.113 1.00 96.44 194 LEU A C 1
ATOM 1332 O O . LEU A 1 194 ? -5.236 3.340 22.286 1.00 96.44 194 LEU A O 1
ATOM 1336 N N . ALA A 1 195 ? -5.902 3.856 20.203 1.00 96.19 195 ALA A N 1
ATOM 1337 C CA . ALA A 1 195 ? -6.459 5.163 20.551 1.00 96.19 195 ALA A CA 1
ATOM 1338 C C . ALA A 1 195 ? -7.670 5.545 19.687 1.00 96.19 195 ALA A C 1
ATOM 1340 O O . ALA A 1 195 ? -8.075 4.826 18.768 1.00 96.19 195 ALA A O 1
ATOM 1341 N N . THR A 1 196 ? -8.272 6.688 20.032 1.00 97.19 196 THR A N 1
ATOM 1342 C CA . THR A 1 196 ? -9.486 7.198 19.393 1.00 97.19 196 THR A CA 1
ATOM 1343 C C . THR A 1 196 ? -9.319 7.278 17.883 1.00 97.19 196 THR A C 1
ATOM 1345 O O . THR A 1 196 ? -8.347 7.859 17.387 1.00 97.19 196 THR A O 1
ATOM 1348 N N . SER A 1 197 ? -10.287 6.702 17.173 1.00 97.25 197 SER A N 1
ATOM 1349 C CA . SER A 1 197 ? -10.264 6.591 15.719 1.00 97.25 197 SER A CA 1
ATOM 1350 C C . SER A 1 197 ? -11.644 6.820 15.106 1.00 97.25 197 SER A C 1
ATOM 1352 O O . SER A 1 197 ? -12.654 6.371 15.652 1.00 97.25 197 SER A O 1
ATOM 1354 N N . SER A 1 198 ? -11.681 7.489 13.956 1.00 96.81 198 SER A N 1
ATOM 1355 C CA . SER A 1 198 ? -12.881 7.720 13.152 1.00 96.81 198 SER A CA 1
ATOM 1356 C C . SER A 1 198 ? -12.662 7.334 11.692 1.00 96.81 198 SER A C 1
ATOM 1358 O O . SER A 1 198 ? -11.591 7.554 11.122 1.00 96.81 198 SER A O 1
ATOM 1360 N N . PHE A 1 199 ? -13.704 6.769 11.088 1.00 97.19 199 PHE A N 1
ATOM 1361 C CA . PHE A 1 199 ? -13.720 6.319 9.696 1.00 97.19 199 PHE A CA 1
ATOM 1362 C C . PHE A 1 199 ? -14.981 6.819 8.984 1.00 97.19 199 PHE A C 1
ATOM 1364 O O . PHE A 1 199 ? -15.999 7.065 9.632 1.00 97.19 199 PHE A O 1
ATOM 1371 N N . SER A 1 200 ? -14.979 6.889 7.653 1.00 96.44 200 SER A N 1
ATOM 1372 C CA . SER A 1 200 ? -16.234 7.071 6.907 1.00 96.44 200 SER A CA 1
ATOM 1373 C C . SER A 1 200 ? -17.160 5.870 7.116 1.00 96.44 200 SER A C 1
ATOM 1375 O O . SER A 1 200 ? -18.302 6.019 7.553 1.00 96.44 200 SER A O 1
ATOM 1377 N N . SER A 1 201 ? -16.627 4.664 6.918 1.00 98.31 201 SER A N 1
ATOM 1378 C CA . SER A 1 201 ? -17.213 3.384 7.324 1.00 98.31 201 SER A CA 1
ATOM 1379 C C . SER A 1 201 ? -16.098 2.417 7.700 1.00 98.31 201 SER A C 1
ATOM 1381 O O . SER A 1 201 ? -14.987 2.538 7.181 1.00 98.31 201 SER A O 1
ATOM 1383 N N . LEU A 1 202 ? -16.392 1.438 8.550 1.00 98.56 202 LEU A N 1
ATOM 1384 C CA . LEU A 1 202 ? -15.416 0.446 8.984 1.00 98.56 202 LEU A CA 1
ATOM 1385 C C . LEU A 1 202 ? -16.031 -0.952 8.981 1.00 98.56 202 LEU A C 1
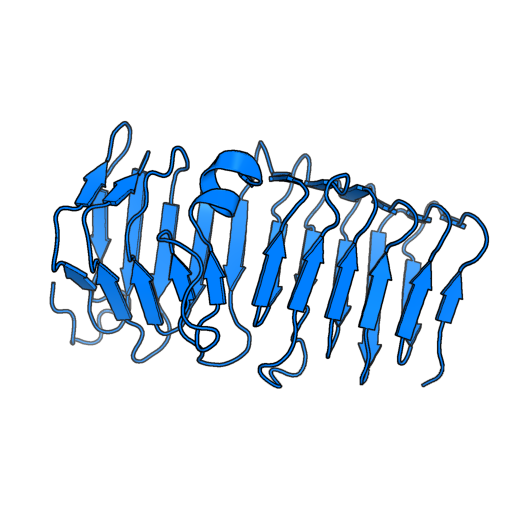ATOM 1387 O O . LEU A 1 202 ? -17.040 -1.193 9.640 1.00 98.56 202 LEU A O 1
ATOM 1391 N N . ASN A 1 203 ? -15.369 -1.876 8.291 1.00 98.50 203 ASN A N 1
ATOM 1392 C CA . ASN A 1 203 ? -15.577 -3.309 8.436 1.00 98.50 203 ASN A CA 1
ATOM 1393 C C . ASN A 1 203 ? -14.262 -3.953 8.890 1.00 98.50 203 ASN A C 1
ATOM 1395 O O . ASN A 1 203 ? -13.287 -3.978 8.140 1.00 98.50 203 ASN A O 1
ATOM 1399 N N . ALA A 1 204 ? -14.215 -4.431 10.127 1.00 98.31 204 ALA A N 1
ATOM 1400 C CA . ALA A 1 204 ? -13.038 -5.064 10.700 1.00 98.31 204 ALA A CA 1
ATOM 1401 C C . ALA A 1 204 ? -13.314 -6.545 10.947 1.00 98.31 204 ALA A C 1
ATOM 1403 O O . ALA A 1 204 ? -14.232 -6.901 11.680 1.00 98.31 204 ALA A O 1
ATOM 1404 N N . THR A 1 205 ? -12.496 -7.396 10.334 1.00 97.62 205 THR A N 1
ATOM 1405 C CA . THR A 1 205 ? -12.637 -8.852 10.363 1.00 97.62 205 THR A CA 1
ATOM 1406 C C . THR A 1 205 ? -11.330 -9.494 10.809 1.00 97.62 205 THR A C 1
ATOM 1408 O O . THR A 1 205 ? -10.266 -9.193 10.256 1.00 97.62 205 THR A O 1
ATOM 1411 N N . SER A 1 206 ? -11.380 -10.376 11.801 1.00 96.44 206 SER A N 1
ATOM 1412 C CA . SER A 1 206 ? -10.205 -11.096 12.289 1.00 96.44 206 SER A CA 1
ATOM 1413 C C . SER A 1 206 ? -10.494 -12.565 12.578 1.00 96.44 206 SER A C 1
ATOM 1415 O O . SER A 1 206 ? -11.636 -12.964 12.777 1.00 96.44 206 SER A O 1
ATOM 1417 N N . CYS A 1 207 ? -9.440 -13.380 12.565 1.00 93.00 207 CYS A N 1
ATOM 1418 C CA . CYS A 1 207 ? -9.506 -14.797 12.928 1.00 93.00 207 CYS A CA 1
ATOM 1419 C C . CYS A 1 207 ? -9.462 -15.005 14.451 1.00 93.00 207 CYS A C 1
ATOM 1421 O O . CYS A 1 207 ? -10.090 -15.913 14.976 1.00 93.00 207 CYS A O 1
ATOM 1423 N N . SER A 1 208 ? -8.694 -14.197 15.185 1.00 91.62 208 SER A N 1
ATOM 1424 C CA . SER A 1 208 ? -8.371 -14.453 16.597 1.00 91.62 208 SER A CA 1
ATOM 1425 C C . SER A 1 208 ? -8.636 -13.261 17.514 1.00 91.62 208 SER A C 1
ATOM 1427 O O . SER A 1 208 ? -7.953 -13.090 18.524 1.00 91.62 208 SER A O 1
ATOM 1429 N N . GLY A 1 209 ? -9.629 -12.434 17.183 1.00 94.31 209 GLY A N 1
ATOM 1430 C CA . GLY A 1 209 ? -10.106 -11.380 18.074 1.00 94.31 209 GLY A CA 1
ATOM 1431 C C . GLY A 1 209 ? -9.871 -9.956 17.581 1.00 94.31 209 GLY A C 1
ATOM 1432 O O . GLY A 1 209 ? -8.985 -9.670 16.763 1.00 94.31 209 GLY A O 1
ATOM 1433 N N . ILE A 1 210 ? -10.695 -9.047 18.094 1.00 97.12 210 ILE A N 1
ATOM 1434 C CA . ILE A 1 210 ? -10.593 -7.603 17.874 1.00 97.12 210 ILE A CA 1
ATOM 1435 C C . ILE A 1 210 ? -10.603 -6.951 19.248 1.00 97.12 210 ILE A C 1
ATOM 1437 O O . ILE A 1 210 ? -11.577 -7.076 19.972 1.00 97.12 210 ILE A O 1
ATOM 1441 N N . THR A 1 211 ? -9.530 -6.253 19.613 1.00 97.31 211 THR A N 1
ATOM 1442 C CA . THR A 1 211 ? -9.437 -5.539 20.894 1.00 97.31 211 THR A CA 1
ATOM 1443 C C . THR A 1 211 ? -9.744 -4.060 20.703 1.00 97.31 211 THR A C 1
ATOM 1445 O O . THR A 1 211 ? -9.122 -3.403 19.866 1.00 97.31 211 THR A O 1
ATOM 1448 N N . ILE A 1 212 ? -10.659 -3.510 21.503 1.00 97.06 212 ILE A N 1
ATOM 1449 C CA . ILE A 1 212 ? -11.038 -2.091 21.459 1.00 97.06 212 ILE A CA 1
ATOM 1450 C C . ILE A 1 212 ? -10.633 -1.411 22.773 1.00 97.06 212 ILE A C 1
ATOM 1452 O O . ILE A 1 212 ? -11.371 -1.443 23.753 1.00 97.06 212 ILE A O 1
ATOM 1456 N N . ASN A 1 213 ? -9.457 -0.772 22.798 1.00 96.94 213 ASN A N 1
ATOM 1457 C CA . ASN A 1 213 ? -8.949 -0.068 23.986 1.00 96.94 213 ASN A CA 1
ATOM 1458 C C . ASN A 1 213 ? -9.339 1.419 24.026 1.00 96.94 213 ASN A C 1
ATOM 1460 O O . ASN A 1 213 ? -9.105 2.095 25.027 1.00 96.94 213 ASN A O 1
ATOM 1464 N N . ALA A 1 214 ? -9.917 1.941 22.944 1.00 96.56 214 ALA A N 1
ATOM 1465 C CA . ALA A 1 214 ? -10.311 3.337 22.811 1.00 96.56 214 ALA A CA 1
ATOM 1466 C C . ALA A 1 214 ? -11.530 3.492 21.882 1.00 96.56 214 ALA A C 1
ATOM 1468 O O . ALA A 1 214 ? -11.833 2.569 21.125 1.00 96.56 214 ALA A O 1
ATOM 1469 N N . PRO A 1 215 ? -12.241 4.637 21.916 1.00 97.50 215 PRO A N 1
ATOM 1470 C CA . PRO A 1 215 ? -13.433 4.842 21.099 1.00 97.50 215 PRO A CA 1
ATOM 1471 C C . PRO A 1 215 ? -13.171 4.706 19.594 1.00 97.50 215 PRO A C 1
ATOM 1473 O O . PRO A 1 215 ? -12.231 5.295 19.058 1.00 97.50 215 PRO A O 1
ATOM 1476 N N . VAL A 1 216 ? -14.067 3.991 18.915 1.00 98.12 216 VAL A N 1
ATOM 1477 C CA . VAL A 1 216 ? -14.086 3.838 17.457 1.00 98.12 216 VAL A CA 1
ATOM 1478 C C . VAL A 1 216 ? -15.434 4.320 16.945 1.00 98.12 216 VAL A C 1
ATOM 1480 O O . VAL A 1 216 ? -16.475 3.869 17.426 1.00 98.12 216 VAL A O 1
ATOM 1483 N N . THR A 1 217 ? -15.431 5.244 15.990 1.00 97.94 217 THR A N 1
ATOM 1484 C CA . THR A 1 217 ? -16.658 5.807 15.417 1.00 97.94 217 THR A CA 1
ATOM 1485 C C . THR A 1 217 ? -16.643 5.765 13.894 1.00 97.94 217 THR A C 1
ATOM 1487 O O . THR A 1 217 ? -15.588 5.721 13.259 1.00 97.94 217 THR A O 1
ATOM 1490 N N . THR A 1 218 ? -17.834 5.796 13.299 1.00 98.25 218 THR A N 1
ATOM 1491 C CA . THR A 1 218 ? -18.014 6.052 11.869 1.00 98.25 218 THR A CA 1
ATOM 1492 C C . THR A 1 218 ? -18.847 7.309 11.657 1.00 98.25 218 THR A C 1
ATOM 1494 O O . THR A 1 218 ? -19.664 7.670 12.508 1.00 98.25 218 THR A O 1
ATOM 1497 N N . THR A 1 219 ? -18.621 8.010 10.548 1.00 97.00 219 THR A N 1
ATOM 1498 C CA . THR A 1 219 ? -19.305 9.278 10.244 1.00 97.00 219 THR A CA 1
ATOM 1499 C C . THR A 1 219 ? -20.427 9.132 9.223 1.00 97.00 219 THR A C 1
ATOM 1501 O O . THR A 1 219 ? -21.386 9.901 9.275 1.00 97.00 219 THR A O 1
ATOM 1504 N N . VAL A 1 220 ? -20.335 8.161 8.308 1.00 95.56 220 VAL A N 1
ATOM 1505 C CA . VAL A 1 220 ? -21.289 7.997 7.198 1.00 95.56 220 VAL A CA 1
ATOM 1506 C C . VAL A 1 220 ? -21.877 6.591 7.172 1.00 95.56 220 VAL A C 1
ATOM 1508 O O . VAL A 1 220 ? -23.094 6.423 7.228 1.00 95.56 220 VAL A O 1
ATOM 1511 N N . GLY A 1 221 ? -21.022 5.580 7.045 1.00 95.25 221 GLY A N 1
ATOM 1512 C CA . GLY A 1 221 ? -21.425 4.192 6.883 1.00 95.25 221 GLY A CA 1
ATOM 1513 C C . GLY A 1 221 ? -21.375 3.382 8.173 1.00 95.25 221 GLY A C 1
ATOM 1514 O O . GLY A 1 221 ? -21.217 3.898 9.281 1.00 95.25 221 GLY A O 1
ATOM 1515 N N . LEU A 1 222 ? -21.533 2.071 8.006 1.00 96.56 222 LEU A N 1
ATOM 1516 C CA . LEU A 1 222 ? -21.601 1.126 9.113 1.00 96.56 222 LEU A CA 1
ATOM 1517 C C . LEU A 1 222 ? -20.253 0.977 9.824 1.00 96.56 222 LEU A C 1
ATOM 1519 O O . LEU A 1 222 ? -19.194 1.062 9.201 1.00 96.56 222 LEU A O 1
ATOM 1523 N N . LEU A 1 223 ? -20.343 0.708 11.125 1.00 97.75 223 LEU A N 1
ATOM 1524 C CA . LEU A 1 223 ? -19.274 0.188 11.966 1.00 97.75 223 LEU A CA 1
ATOM 1525 C C . LEU A 1 223 ? -19.561 -1.297 12.209 1.00 97.75 223 LEU A C 1
ATOM 1527 O O . LEU A 1 223 ? -20.578 -1.629 12.819 1.00 97.75 223 LEU A O 1
ATOM 1531 N N . SER A 1 224 ? -18.702 -2.182 11.709 1.00 97.75 224 SER A N 1
ATOM 1532 C CA . SER A 1 224 ? -18.861 -3.633 11.816 1.00 97.75 224 SER A CA 1
ATOM 1533 C C . SER A 1 224 ? -17.581 -4.289 12.325 1.00 97.75 224 SER A C 1
ATOM 1535 O O . SER A 1 224 ? -16.482 -3.962 11.874 1.00 97.75 224 SER A O 1
ATOM 1537 N N . PHE A 1 225 ? -17.756 -5.214 13.266 1.00 97.06 225 PHE A N 1
ATOM 1538 C CA . PHE A 1 225 ? -16.707 -6.043 13.839 1.00 97.06 225 PHE A CA 1
ATOM 1539 C C . PHE A 1 225 ? -17.117 -7.508 13.715 1.00 97.06 225 PHE A C 1
ATOM 1541 O O . PHE A 1 225 ? -18.189 -7.887 14.186 1.00 97.06 225 PHE A O 1
ATOM 1548 N N . ASP A 1 226 ? -16.249 -8.315 13.120 1.00 95.38 226 ASP A N 1
ATOM 1549 C CA . ASP A 1 226 ? -16.335 -9.771 13.094 1.00 95.38 226 ASP A CA 1
ATOM 1550 C C . ASP A 1 226 ? -15.016 -10.336 13.628 1.00 95.38 226 ASP A C 1
ATOM 1552 O O . ASP A 1 226 ? -13.986 -10.297 12.955 1.00 95.38 226 ASP A O 1
ATOM 1556 N N . SER A 1 227 ? -15.021 -10.777 14.883 1.00 90.75 227 SER A N 1
ATOM 1557 C CA . SER A 1 227 ? -13.816 -11.215 15.593 1.00 90.75 227 SER A CA 1
ATOM 1558 C C . SER A 1 227 ? -13.548 -12.723 15.509 1.00 90.75 227 SER A C 1
ATOM 1560 O O . SER A 1 227 ? -12.575 -13.182 16.108 1.00 90.75 227 SER A O 1
ATOM 1562 N N . ASP A 1 228 ? -14.396 -13.470 14.791 1.00 86.38 228 ASP A N 1
ATOM 1563 C CA . ASP A 1 228 ? -14.343 -14.932 14.612 1.00 86.38 228 ASP A CA 1
ATOM 1564 C C . ASP A 1 228 ? -14.643 -15.293 13.146 1.00 86.38 228 ASP A C 1
ATOM 1566 O O . ASP A 1 228 ? -15.555 -16.062 12.832 1.00 86.38 228 ASP A O 1
ATOM 1570 N N . TYR A 1 229 ? -13.901 -14.681 12.220 1.00 87.69 229 TYR A N 1
ATOM 1571 C CA . TYR A 1 229 ? -14.186 -14.794 10.788 1.00 87.69 229 TYR A CA 1
ATOM 1572 C C . TYR A 1 229 ? -14.157 -16.246 10.275 1.00 87.69 229 TYR A C 1
ATOM 1574 O O . TYR A 1 229 ? -14.853 -16.589 9.318 1.00 87.69 229 TYR A O 1
ATOM 1582 N N . ASP A 1 230 ? -13.332 -17.109 10.872 1.00 78.81 230 ASP A N 1
ATOM 1583 C CA . ASP A 1 230 ? -13.176 -18.504 10.453 1.00 78.81 230 ASP A CA 1
ATOM 1584 C C . ASP A 1 230 ? -14.184 -19.462 11.111 1.00 78.81 230 ASP A C 1
ATOM 1586 O O . ASP A 1 230 ? -14.301 -20.615 10.682 1.00 78.81 230 ASP A O 1
ATOM 1590 N N . THR A 1 231 ? -14.975 -18.986 12.077 1.00 74.19 231 THR A N 1
ATOM 1591 C CA . THR A 1 231 ? -16.057 -19.708 12.764 1.00 74.19 231 THR A CA 1
ATOM 1592 C C . THR A 1 231 ? -15.622 -20.993 13.479 1.00 74.19 231 THR A C 1
ATOM 1594 O O . THR A 1 231 ? -16.468 -21.822 13.831 1.00 74.19 231 THR A O 1
ATOM 1597 N N . VAL A 1 232 ? -14.316 -21.191 13.707 1.00 67.12 232 VAL A N 1
ATOM 1598 C CA . VAL A 1 232 ? -13.777 -22.394 14.378 1.00 67.12 232 VAL A CA 1
ATOM 1599 C C . VAL A 1 232 ? -13.617 -22.229 15.892 1.00 67.12 232 VAL A C 1
ATOM 1601 O O . VAL A 1 232 ? -13.175 -23.162 16.566 1.00 67.12 232 VAL A O 1
ATOM 1604 N N . GLY A 1 233 ? -14.095 -21.113 16.446 1.00 57.03 233 GLY A N 1
ATOM 1605 C CA . GLY A 1 233 ? -14.152 -20.850 17.877 1.00 57.03 233 GLY A CA 1
ATOM 1606 C C . GLY A 1 233 ? -12.862 -20.214 18.384 1.00 57.03 233 GLY A C 1
ATOM 1607 O O . GLY A 1 233 ? -11.786 -20.804 18.327 1.00 57.03 233 GLY A O 1
ATOM 1608 N N . GLY A 1 234 ? -12.990 -19.012 18.937 1.00 59.34 234 GLY A N 1
ATOM 1609 C CA . GLY A 1 234 ? -11.863 -18.230 19.452 1.00 59.34 234 GLY A CA 1
ATOM 1610 C C . GLY A 1 234 ? -12.102 -16.722 19.433 1.00 59.34 234 GLY A C 1
ATOM 1611 O O . GLY A 1 234 ? -11.305 -15.983 20.015 1.00 59.34 234 GLY A O 1
ATOM 1612 N N . GLY A 1 235 ? -13.197 -16.261 18.820 1.00 52.94 235 GLY A N 1
ATOM 1613 C CA . GLY A 1 235 ? -13.541 -14.849 18.789 1.00 52.94 235 GLY A CA 1
ATOM 1614 C C . GLY A 1 235 ? -13.794 -14.277 20.172 1.00 52.94 235 GLY A C 1
ATOM 1615 O O . GLY A 1 235 ? -14.673 -14.722 20.911 1.00 52.94 235 GLY A O 1
ATOM 1616 N N . GLN A 1 236 ? -13.033 -13.243 20.512 1.00 53.78 236 GLN A N 1
ATOM 1617 C CA . GLN A 1 236 ? -13.358 -12.328 21.596 1.00 53.78 236 GLN A CA 1
ATOM 1618 C C . GLN A 1 236 ? -13.329 -10.906 21.027 1.00 53.78 236 GLN A C 1
ATOM 1620 O O . GLN A 1 236 ? -12.377 -10.521 20.340 1.00 53.78 236 GLN A O 1
ATOM 1625 N N . THR A 1 237 ? -14.418 -10.174 21.255 1.00 51.50 237 THR A N 1
ATOM 1626 C CA . THR A 1 237 ? -14.502 -8.710 21.127 1.00 51.50 237 THR A CA 1
ATOM 1627 C C . THR A 1 237 ? -14.304 -8.069 22.488 1.00 51.50 237 THR A C 1
ATOM 1629 O O . THR A 1 237 ? -14.958 -8.578 23.430 1.00 51.50 237 THR A O 1
#

Sequence (237 aa):
SGQVTIAGAVTSGSAITLGGTNV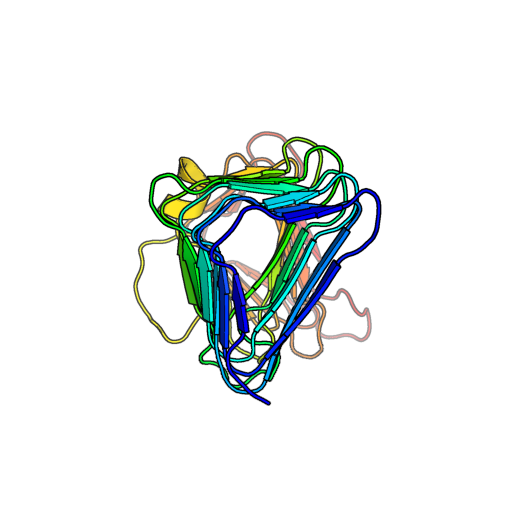TWFAPINAASLTVTTFGGSISAIGSVMSLGTISFSSSAHINTSSTVSSSGLLSLVADSDCSGTGSLVTGAYSIISSSAGNIAITARQLEIQGTINAPTGSVTFSTCSAVAITLGGISGTQSTLEIVNAILSNSLVCQLLIVEGSQILIESTNSDQAVELNARISSGTISFLATSSFSSLNATSCSGITINAPVTTTVGLLSFDSDYDTVGGGQT

Organism: NCBI:txid70186

pLDDT: mean 94.08, std 8.07, range [51.5, 98.81]

Foldseek 3Di:
DAEAEAEEEAAEAAEDEAEEQEYEYQAEYEHCEYHYEHDPHEYHANYEYEHAAEYAYAACAEYEHEAEHEYQEEYEAAQNNVLPLHGEYAYHLDYEYYHANYEYEYEGNEYHANAAYADQEAEYEYEYPDQQEEEEEDDDDDSSHHYPYQCCQPPHYHHQEYEYEHQEYEYCEEEHAHHYEYHNDPVNREYEDNEEYEYCEYAYAHCAEYHYPYDYYHDHDYYHYHQRNVVPDHYDD

Radius of gyration: 18.12 Å; chains: 1; bounding box: 44×37×53 Å

Secondary structure (DSSP, 8-state):
---EEE-S-EE-SSEEEEEESSEEESS-EEESEEEEEESSS-EEE-S-EEESS-EEEE-SSEEEESSEEEESS-EEEES-TT--S--EEEE-TT-EEEESSS-EEEE-SEEEE-SEEEEEEEEEEEE-SSS--EEEES-S--TTSEEE-HHIIIIIEEEEEEEEE-SEEEEEE-EEEEEEEEEE-STT-EEEE-S-EEEEEEEEEESS-EEE-S-EEESSS-EEEES-TT-SS----